Protein AF-0000000075577325 (afdb_homodimer)

InterPro domains:
  IPR000835 MarR-type HTH domain [PF12802] (32-91)
  IPR000835 MarR-type HTH domain [PR00598] (51-67)
  IPR000835 MarR-type HTH domain [PR00598] 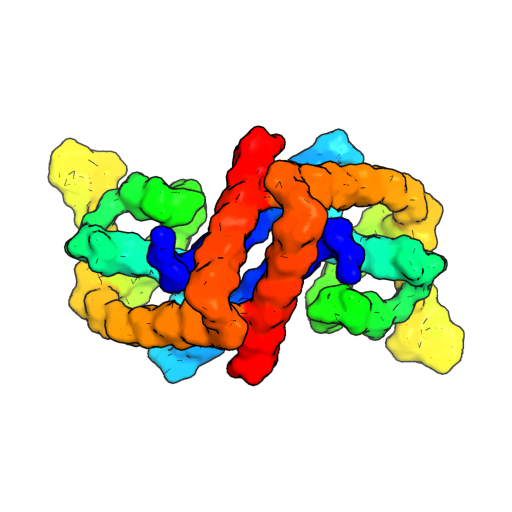(68-83)
  IPR000835 MarR-type HTH domain [PR00598] (87-103)
  IPR000835 MarR-type HTH domain [PR00598] (117-137)
  IPR000835 MarR-type HTH domain [PS50995] (3-139)
  IPR000835 MarR-type HTH domain [SM00347] (26-127)
  IPR036388 Winged helix-like DNA-binding domain superfamily [G3DSA:1.10.10.10] (2-144)
  IPR036390 Winged helix DNA-binding domain superfamily [SSF46785] (4-141)

Structure (mmCIF, N/CA/C/O backbone):
data_AF-0000000075577325-model_v1
#
loop_
_entity.id
_entity.type
_entity.pdbx_description
1 polymer 'Transcriptional regulator MarR family'
#
loop_
_atom_site.group_PDB
_atom_site.id
_atom_site.type_symbol
_atom_site.label_atom_id
_atom_site.label_alt_id
_atom_site.label_comp_id
_atom_site.label_asym_id
_atom_site.label_entity_id
_atom_site.label_seq_id
_atom_site.pdbx_PDB_ins_code
_atom_site.Cartn_x
_atom_site.Cartn_y
_atom_site.Cartn_z
_atom_site.occupancy
_atom_site.B_iso_or_equiv
_atom_site.auth_seq_id
_atom_site.auth_comp_id
_atom_site.auth_asym_id
_atom_site.auth_atom_id
_atom_site.pdbx_PDB_model_num
ATOM 1 N N . MET A 1 1 ? 7.766 18.141 -7.434 1 46.38 1 MET A N 1
ATOM 2 C CA . MET A 1 1 ? 6.945 17.156 -6.738 1 46.38 1 MET A CA 1
ATOM 3 C C . MET A 1 1 ? 7.238 17.156 -5.242 1 46.38 1 MET A C 1
ATOM 5 O O . MET A 1 1 ? 8.398 17.234 -4.832 1 46.38 1 MET A O 1
ATOM 9 N N . ASN A 1 2 ? 6.34 17.594 -4.398 1 60.47 2 ASN A N 1
ATOM 10 C CA . ASN A 1 2 ? 6.645 17.734 -2.977 1 60.47 2 ASN A CA 1
ATOM 11 C C . ASN A 1 2 ? 6.938 16.375 -2.338 1 60.47 2 ASN A C 1
ATOM 13 O O . ASN A 1 2 ? 6.062 15.508 -2.277 1 60.47 2 ASN A O 1
ATOM 17 N N . ASP A 1 3 ? 8.242 16.016 -2.211 1 60.91 3 ASP A N 1
ATOM 18 C CA . ASP A 1 3 ? 8.812 14.773 -1.693 1 60.91 3 ASP A CA 1
ATOM 19 C C . ASP A 1 3 ? 8.18 14.391 -0.359 1 60.91 3 ASP A C 1
ATOM 21 O O . ASP A 1 3 ? 8.281 13.242 0.079 1 60.91 3 ASP A O 1
ATOM 25 N N . LYS A 1 4 ? 7.527 15.445 0.101 1 66 4 LYS A N 1
ATOM 26 C CA . LYS A 1 4 ? 6.887 15.156 1.384 1 66 4 LYS A CA 1
ATOM 27 C C . LYS A 1 4 ? 5.691 14.234 1.207 1 66 4 LYS A C 1
ATOM 29 O O . LYS A 1 4 ? 5.203 13.648 2.178 1 66 4 LYS A O 1
ATOM 34 N N . TYR A 1 5 ? 5.535 13.945 -0.141 1 82.81 5 TYR A N 1
ATOM 35 C CA . TYR A 1 5 ? 4.332 13.172 -0.42 1 82.81 5 TYR A CA 1
ATOM 36 C C . TYR A 1 5 ? 4.68 11.734 -0.785 1 82.81 5 TYR A C 1
ATOM 38 O O . TYR A 1 5 ? 3.9 11.047 -1.449 1 82.81 5 TYR A O 1
ATOM 46 N N . ILE A 1 6 ? 5.773 11.234 -0.313 1 91.25 6 ILE A N 1
ATOM 47 C CA . ILE A 1 6 ? 6.246 9.914 -0.709 1 91.25 6 ILE A CA 1
ATOM 48 C C . ILE A 1 6 ? 5.234 8.852 -0.282 1 91.25 6 ILE A C 1
ATOM 50 O O . ILE A 1 6 ? 5.008 7.879 -1.002 1 91.25 6 ILE A O 1
ATOM 54 N N . VAL A 1 7 ? 4.633 9.148 0.864 1 91.06 7 VAL A N 1
ATOM 55 C CA . VAL A 1 7 ? 3.646 8.18 1.335 1 91.06 7 VAL A CA 1
ATOM 56 C C . VAL A 1 7 ? 2.453 8.156 0.383 1 91.06 7 VAL A C 1
ATOM 58 O O . VAL A 1 7 ? 1.934 7.082 0.06 1 91.06 7 VAL A O 1
ATOM 61 N N . TYR A 1 8 ? 2.158 9.312 -0.05 1 87.25 8 TYR A N 1
ATOM 62 C CA . TYR A 1 8 ? 1.061 9.438 -1.002 1 87.25 8 TYR A CA 1
ATOM 63 C C . TYR A 1 8 ? 1.377 8.695 -2.297 1 87.25 8 TYR A C 1
ATOM 65 O O . TYR A 1 8 ? 0.568 7.898 -2.775 1 87.25 8 TYR A O 1
ATOM 73 N N . PHE A 1 9 ? 2.527 8.922 -2.822 1 91 9 PHE A N 1
ATOM 74 C CA . PHE A 1 9 ? 2.916 8.32 -4.094 1 91 9 PHE A CA 1
ATOM 75 C C . PHE A 1 9 ? 3.02 6.809 -3.969 1 91 9 PHE A C 1
ATOM 77 O O . PHE A 1 9 ? 2.566 6.074 -4.852 1 91 9 PHE A O 1
ATOM 84 N N . MET A 1 10 ? 3.523 6.316 -2.881 1 94.56 10 MET A N 1
ATOM 85 C CA . MET A 1 10 ? 3.656 4.883 -2.645 1 94.56 10 MET A CA 1
ATOM 86 C C . MET A 1 10 ? 2.287 4.223 -2.508 1 94.56 10 MET A C 1
ATOM 88 O O . MET A 1 10 ? 2.047 3.156 -3.078 1 94.56 10 MET A O 1
ATOM 92 N N . SER A 1 11 ? 1.413 4.863 -1.763 1 91.88 11 SER A N 1
ATOM 93 C CA . SER A 1 11 ? 0.075 4.32 -1.543 1 91.88 11 SER A CA 1
ATOM 94 C C . SER A 1 11 ? -0.725 4.277 -2.84 1 91.88 11 SER A C 1
ATOM 96 O O . SER A 1 11 ? -1.438 3.309 -3.104 1 91.88 11 SER A O 1
ATOM 98 N N . ARG A 1 12 ? -0.596 5.324 -3.59 1 90.56 12 ARG A N 1
ATOM 99 C CA . ARG A 1 12 ? -1.304 5.379 -4.863 1 90.56 12 ARG A CA 1
ATOM 100 C C . ARG A 1 12 ? -0.803 4.301 -5.82 1 90.56 12 ARG A C 1
ATOM 102 O O . ARG A 1 12 ? -1.599 3.635 -6.484 1 90.56 12 ARG A O 1
ATOM 109 N N . ALA A 1 13 ? 0.503 4.176 -5.93 1 95.5 13 ALA A N 1
ATOM 110 C CA . ALA A 1 13 ? 1.093 3.139 -6.773 1 95.5 13 ALA A CA 1
ATOM 111 C C . ALA A 1 13 ? 0.603 1.752 -6.363 1 95.5 13 ALA A C 1
ATOM 113 O O . ALA A 1 13 ? 0.143 0.976 -7.207 1 95.5 13 ALA A O 1
ATOM 114 N N . ARG A 1 14 ? 0.684 1.495 -5.102 1 94.19 14 ARG A N 1
ATOM 115 C CA . ARG A 1 14 ? 0.251 0.199 -4.59 1 94.19 14 ARG A CA 1
ATOM 116 C C . ARG A 1 14 ? -1.227 -0.04 -4.883 1 94.19 14 ARG A C 1
ATOM 118 O O . ARG A 1 14 ? -1.613 -1.136 -5.293 1 94.19 14 ARG A O 1
ATOM 125 N N . LYS A 1 15 ? -2.053 0.945 -4.691 1 92.75 15 LYS A N 1
ATOM 126 C CA . LYS A 1 15 ? -3.482 0.816 -4.949 1 92.75 15 LYS A CA 1
ATOM 127 C C . LYS A 1 15 ? -3.746 0.464 -6.41 1 92.75 15 LYS A C 1
ATOM 129 O O . LYS A 1 15 ? -4.539 -0.432 -6.707 1 92.75 15 LYS A O 1
ATOM 134 N N . LYS A 1 16 ? -3.104 1.172 -7.266 1 95.31 16 LYS A N 1
ATOM 135 C CA . LYS A 1 16 ? -3.307 0.911 -8.688 1 95.31 16 LYS A CA 1
ATOM 136 C C . LYS A 1 16 ? -2.844 -0.495 -9.055 1 95.31 16 LYS A C 1
ATOM 138 O O . LYS A 1 16 ? -3.484 -1.173 -9.867 1 95.31 16 LYS A O 1
ATOM 143 N N . MET A 1 17 ? -1.775 -0.93 -8.508 1 96.12 17 MET A N 1
ATOM 144 C CA . MET A 1 17 ? -1.278 -2.281 -8.75 1 96.12 17 MET A CA 1
ATOM 145 C C . MET A 1 17 ? -2.279 -3.324 -8.273 1 96.12 17 MET A C 1
ATOM 147 O O . MET A 1 17 ? -2.576 -4.281 -8.984 1 96.12 17 MET A O 1
ATOM 151 N N . ILE A 1 18 ? -2.793 -3.088 -7.113 1 93.88 18 ILE A N 1
ATOM 152 C CA . ILE A 1 18 ? -3.75 -4.02 -6.527 1 93.88 18 ILE A CA 1
ATOM 153 C C . ILE A 1 18 ? -5.027 -4.043 -7.363 1 93.88 18 ILE A C 1
ATOM 155 O O . ILE A 1 18 ? -5.574 -5.113 -7.645 1 93.88 18 ILE A O 1
ATOM 159 N N . ASN A 1 19 ? -5.48 -2.881 -7.789 1 94.56 19 ASN A N 1
ATOM 160 C CA . ASN A 1 19 ? -6.652 -2.814 -8.656 1 94.56 19 ASN A CA 1
ATOM 161 C C . ASN A 1 19 ? -6.453 -3.621 -9.938 1 94.56 19 ASN A C 1
ATOM 163 O O . ASN A 1 19 ? -7.363 -4.316 -10.391 1 94.56 19 ASN A O 1
ATOM 167 N N . PHE A 1 20 ? -5.297 -3.512 -10.469 1 96.62 20 PHE A N 1
ATOM 168 C CA . PHE A 1 20 ? -4.973 -4.227 -11.695 1 96.62 20 PHE A CA 1
ATOM 169 C C . PHE A 1 20 ? -5 -5.734 -11.469 1 96.62 20 PHE A C 1
ATOM 171 O O . PHE A 1 20 ? -5.586 -6.477 -12.258 1 96.62 20 PHE A O 1
ATOM 178 N N . ILE A 1 21 ? -4.438 -6.156 -10.391 1 94.31 21 ILE A N 1
ATOM 179 C CA . ILE A 1 21 ? -4.395 -7.574 -10.055 1 94.31 21 ILE A CA 1
ATOM 180 C C . ILE A 1 21 ? -5.809 -8.102 -9.836 1 94.31 21 ILE A C 1
ATOM 182 O O . ILE A 1 21 ? -6.176 -9.156 -10.359 1 94.31 21 ILE A O 1
ATOM 186 N N . GLU A 1 22 ? -6.594 -7.398 -9.125 1 93.81 22 GLU A N 1
ATOM 187 C CA . GLU A 1 22 ? -7.977 -7.801 -8.867 1 93.81 22 GLU A CA 1
ATOM 188 C C . GLU A 1 22 ? -8.766 -7.926 -10.164 1 93.81 22 GLU A C 1
ATOM 190 O O . GLU A 1 22 ? -9.531 -8.875 -10.344 1 93.81 22 GLU A O 1
ATOM 195 N N . LYS A 1 23 ? -8.57 -6.969 -10.992 1 95.44 23 LYS A N 1
ATOM 196 C CA . LYS A 1 23 ? -9.211 -7.02 -12.305 1 95.44 23 LYS A CA 1
ATOM 197 C C . LYS A 1 23 ? -8.82 -8.281 -13.062 1 95.44 23 LYS A C 1
ATOM 199 O O . LYS A 1 23 ? -9.672 -8.969 -13.633 1 95.44 23 LYS A O 1
ATOM 204 N N . LYS A 1 24 ? -7.516 -8.602 -13.047 1 95.19 24 LYS A N 1
ATOM 205 C CA . LYS A 1 24 ? -7.023 -9.781 -13.758 1 95.19 24 LYS A CA 1
ATOM 206 C C . LYS A 1 24 ? -7.551 -11.062 -13.133 1 95.19 24 LYS A C 1
ATOM 208 O O . LYS A 1 24 ? -7.852 -12.031 -13.836 1 95.19 24 LYS A O 1
ATOM 213 N N . LEU A 1 25 ? -7.676 -11.055 -11.844 1 93.81 25 LEU A N 1
ATOM 214 C CA . LEU A 1 25 ? -8.211 -12.219 -11.148 1 93.81 25 LEU A CA 1
ATOM 215 C C . LEU A 1 25 ? -9.664 -12.469 -11.547 1 93.81 25 LEU A C 1
ATOM 217 O O . LEU A 1 25 ? -10.039 -13.609 -11.836 1 93.81 25 LEU A O 1
ATOM 221 N N . ILE A 1 26 ? -10.43 -11.461 -11.633 1 93.62 26 ILE A N 1
ATOM 222 C CA . ILE A 1 26 ? -11.828 -11.562 -12.016 1 93.62 26 ILE A CA 1
ATOM 223 C C . ILE A 1 26 ? -11.938 -12.055 -13.461 1 93.62 26 ILE A C 1
ATOM 225 O O . ILE A 1 26 ? -12.719 -12.961 -13.758 1 93.62 26 ILE A O 1
ATOM 229 N N . GLU A 1 27 ? -11.148 -11.516 -14.289 1 95.56 27 GLU A N 1
ATOM 230 C CA . GLU A 1 27 ? -11.156 -11.867 -15.703 1 95.56 27 GLU A CA 1
ATOM 231 C C . GLU A 1 27 ? -10.812 -13.344 -15.898 1 95.56 27 GLU A C 1
ATOM 233 O O . GLU A 1 27 ? -11.164 -13.938 -16.922 1 95.56 27 GLU A O 1
ATOM 238 N N . ASN A 1 28 ? -10.102 -13.883 -14.898 1 94.12 28 ASN A N 1
ATOM 239 C CA . ASN A 1 28 ? -9.695 -15.281 -15 1 94.12 28 ASN A CA 1
ATOM 240 C C . ASN A 1 28 ? -10.508 -16.172 -14.07 1 94.12 28 ASN A C 1
ATOM 242 O O . ASN A 1 28 ? -10.086 -17.281 -13.75 1 94.12 28 ASN A O 1
ATOM 246 N N . ASN A 1 29 ? -11.586 -15.664 -13.531 1 91.44 29 ASN A N 1
ATOM 247 C CA . ASN A 1 29 ? -12.578 -16.391 -12.742 1 91.44 29 ASN A CA 1
ATOM 248 C C . ASN A 1 29 ? -12.008 -16.828 -11.398 1 91.44 29 ASN A C 1
ATOM 250 O O . ASN A 1 29 ? -12.281 -17.938 -10.938 1 91.44 29 ASN A O 1
ATOM 254 N N . LEU A 1 30 ? -11.156 -15.969 -10.781 1 91.19 30 LEU A N 1
ATOM 255 C CA . LEU A 1 30 ? -10.539 -16.234 -9.484 1 91.19 30 LEU A CA 1
ATOM 256 C C . LEU A 1 30 ? -10.977 -15.188 -8.461 1 91.19 30 LEU A C 1
ATOM 258 O O . LEU A 1 30 ? -10.148 -14.648 -7.719 1 91.19 30 LEU A O 1
ATOM 262 N N . ASP A 1 31 ? -12.203 -14.789 -8.484 1 80.75 31 ASP A N 1
ATOM 263 C CA . ASP A 1 31 ? -12.734 -13.688 -7.691 1 80.75 31 ASP A CA 1
ATOM 264 C C . ASP A 1 31 ? -12.695 -14.016 -6.199 1 80.75 31 ASP A C 1
ATOM 266 O O . ASP A 1 31 ? -12.82 -13.117 -5.359 1 80.75 31 ASP A O 1
ATOM 270 N N . GLY A 1 32 ? -12.406 -15.188 -5.812 1 85.06 32 GLY A N 1
ATOM 271 C CA . GLY A 1 32 ? -12.305 -15.539 -4.406 1 85.06 32 GLY A CA 1
ATOM 272 C C . GLY A 1 32 ? -10.898 -15.414 -3.859 1 85.06 32 GLY A C 1
ATOM 273 O O . GLY A 1 32 ? -10.68 -15.547 -2.654 1 85.06 32 GLY A O 1
ATOM 274 N N . ILE A 1 33 ? -10.016 -15.047 -4.762 1 89.12 33 ILE A N 1
ATOM 275 C CA . ILE A 1 33 ? -8.609 -14.953 -4.387 1 89.12 33 ILE A CA 1
ATOM 276 C C . ILE A 1 33 ? -8.188 -13.492 -4.328 1 89.12 33 ILE A C 1
ATOM 278 O O . ILE A 1 33 ? -8.602 -12.68 -5.168 1 89.12 33 ILE A O 1
ATOM 282 N N . ILE A 1 34 ? -7.426 -13.172 -3.293 1 87.25 34 ILE A N 1
ATOM 283 C CA . ILE A 1 34 ? -6.879 -11.828 -3.168 1 87.25 34 ILE A CA 1
ATOM 284 C C . ILE A 1 34 ? -5.367 -11.859 -3.383 1 87.25 34 ILE A C 1
ATOM 286 O O . ILE A 1 34 ? -4.754 -12.93 -3.348 1 87.25 34 ILE A O 1
ATOM 290 N N . PRO A 1 35 ? -4.758 -10.734 -3.537 1 86.25 35 PRO A N 1
ATOM 291 C CA . PRO A 1 35 ? -3.328 -10.672 -3.846 1 86.25 35 PRO A CA 1
ATOM 292 C C . PRO A 1 35 ? -2.467 -11.344 -2.779 1 86.25 35 PRO A C 1
ATOM 294 O O . PRO A 1 35 ? -1.471 -12 -3.105 1 86.25 35 PRO A O 1
ATOM 297 N N . SER A 1 36 ? -2.869 -11.266 -1.579 1 88.94 36 SER A N 1
ATOM 298 C CA . SER A 1 36 ? -2.078 -11.852 -0.503 1 88.94 36 SER A CA 1
ATOM 299 C C . SER A 1 36 ? -2.064 -13.375 -0.599 1 88.94 36 SER A C 1
ATOM 301 O O . SER A 1 36 ? -1.116 -14.023 -0.148 1 88.94 36 SER A O 1
ATOM 303 N N . HIS A 1 37 ? -3.045 -13.93 -1.192 1 91.81 37 HIS A N 1
ATOM 304 C CA . HIS A 1 37 ? -3.037 -15.367 -1.448 1 91.81 37 HIS A CA 1
ATOM 305 C C . HIS A 1 37 ? -1.959 -15.742 -2.459 1 91.81 37 HIS A C 1
ATOM 307 O O . HIS A 1 37 ? -1.356 -16.812 -2.365 1 91.81 37 HIS A O 1
ATOM 313 N N . GLY A 1 38 ? -1.744 -14.812 -3.32 1 88.56 38 GLY A N 1
ATOM 314 C CA . GLY A 1 38 ? -0.729 -15.023 -4.34 1 88.56 38 GLY A CA 1
ATOM 315 C C . GLY A 1 38 ? 0.657 -15.25 -3.762 1 88.56 38 GLY A C 1
ATOM 316 O O . GLY A 1 38 ? 1.409 -16.094 -4.25 1 88.56 38 GLY A O 1
ATOM 317 N N . ASN A 1 39 ? 0.943 -14.531 -2.742 1 87.75 39 ASN A N 1
ATOM 318 C CA . ASN A 1 39 ? 2.24 -14.695 -2.094 1 87.75 39 ASN A CA 1
ATOM 319 C C . ASN A 1 39 ? 2.408 -16.094 -1.521 1 87.75 39 ASN A C 1
ATOM 321 O O . ASN A 1 39 ? 3.484 -16.688 -1.623 1 87.75 39 ASN A O 1
ATOM 325 N N . ILE A 1 40 ? 1.358 -16.578 -0.986 1 92.44 40 ILE A N 1
ATOM 326 C CA . ILE A 1 40 ? 1.388 -17.906 -0.394 1 92.44 40 ILE A CA 1
ATOM 327 C C . ILE A 1 40 ? 1.53 -18.953 -1.493 1 92.44 40 ILE A C 1
ATOM 329 O O . ILE A 1 40 ? 2.377 -19.844 -1.402 1 92.44 40 ILE A O 1
ATOM 333 N N . LEU A 1 41 ? 0.775 -18.797 -2.51 1 93.31 41 LEU A N 1
ATOM 334 C CA . LEU A 1 41 ? 0.809 -19.734 -3.627 1 93.31 41 LEU A CA 1
ATOM 335 C C . LEU A 1 41 ? 2.172 -19.703 -4.309 1 93.31 41 LEU A C 1
ATOM 337 O O . LEU A 1 41 ? 2.719 -20.766 -4.641 1 93.31 41 LEU A O 1
ATOM 341 N N . THR A 1 42 ? 2.668 -18.594 -4.457 1 90.62 42 THR A N 1
ATOM 342 C CA . THR A 1 42 ? 3.988 -18.469 -5.059 1 90.62 42 THR A CA 1
ATOM 343 C C . THR A 1 42 ? 5.039 -19.172 -4.219 1 90.62 42 THR A C 1
ATOM 345 O O . THR A 1 42 ? 5.891 -19.891 -4.754 1 90.62 42 THR A O 1
ATOM 348 N N . ALA A 1 43 ? 4.98 -18.938 -2.949 1 91.88 43 ALA A N 1
ATOM 349 C CA . ALA A 1 43 ? 5.906 -19.625 -2.049 1 91.88 43 ALA A CA 1
ATOM 350 C C . ALA A 1 43 ? 5.805 -21.141 -2.207 1 91.88 43 ALA A C 1
ATOM 352 O O . ALA A 1 43 ? 6.824 -21.828 -2.248 1 91.88 43 ALA A O 1
ATOM 353 N N . LEU A 1 44 ? 4.645 -21.625 -2.352 1 95.5 44 LEU A N 1
ATOM 354 C CA . LEU A 1 44 ? 4.43 -23.062 -2.512 1 95.5 44 LEU A CA 1
ATOM 355 C C . LEU A 1 44 ? 4.941 -23.531 -3.867 1 95.5 44 LEU A C 1
ATOM 357 O O . LEU A 1 44 ? 5.648 -24.547 -3.947 1 95.5 44 LEU A O 1
ATOM 361 N N . TYR A 1 45 ? 4.582 -22.734 -4.867 1 93.19 45 TYR A N 1
ATOM 362 C CA . TYR A 1 45 ? 5.027 -23.094 -6.211 1 93.19 45 TYR A CA 1
ATOM 363 C C . TYR A 1 45 ? 6.547 -23.172 -6.277 1 93.19 45 TYR A C 1
ATOM 365 O O . TYR A 1 45 ? 7.102 -24.062 -6.93 1 93.19 45 TYR A O 1
ATOM 373 N N . GLU A 1 46 ? 7.184 -22.391 -5.574 1 92.38 46 GLU A N 1
ATOM 374 C CA . GLU A 1 46 ? 8.633 -22.266 -5.664 1 92.38 46 GLU A CA 1
ATOM 375 C C . GLU A 1 46 ? 9.328 -23.234 -4.711 1 92.38 46 GLU A C 1
ATOM 377 O O . GLU A 1 46 ? 10.555 -23.375 -4.742 1 92.38 46 GLU A O 1
ATOM 382 N N . ASN A 1 47 ? 8.523 -23.891 -3.875 1 94.62 47 ASN A N 1
ATOM 383 C CA . ASN A 1 47 ? 9.102 -24.797 -2.891 1 94.62 47 ASN A CA 1
ATOM 384 C C . ASN A 1 47 ? 8.453 -26.188 -2.951 1 94.62 47 ASN A C 1
ATOM 386 O O . ASN A 1 47 ? 8.07 -26.734 -1.919 1 94.62 47 ASN A O 1
ATOM 390 N N . ASN A 1 48 ? 8.258 -26.641 -4.098 1 93.06 48 ASN A N 1
ATOM 391 C CA . ASN A 1 48 ? 7.82 -28 -4.41 1 93.06 48 ASN A CA 1
ATOM 392 C C . ASN A 1 48 ? 6.43 -28.281 -3.846 1 93.06 48 ASN A C 1
ATOM 394 O O . ASN A 1 48 ? 6.113 -29.422 -3.512 1 93.06 48 ASN A O 1
ATOM 398 N N . GLY A 1 49 ? 5.707 -27.312 -3.525 1 96 49 GLY A N 1
ATOM 399 C CA . GLY A 1 49 ? 4.289 -27.438 -3.229 1 96 49 GLY A CA 1
ATOM 400 C C . GLY A 1 49 ? 4.012 -27.844 -1.793 1 96 49 GLY A C 1
ATOM 401 O O . GLY A 1 49 ? 2.881 -28.203 -1.45 1 96 49 GLY A O 1
ATOM 402 N N . LYS A 1 50 ? 5.031 -27.781 -0.983 1 95.88 50 LYS A N 1
ATOM 403 C CA . LYS A 1 50 ? 4.863 -28.203 0.405 1 95.88 50 LYS A CA 1
ATOM 404 C C . LYS A 1 50 ? 5.711 -27.359 1.346 1 95.88 50 LYS A C 1
ATOM 406 O O . LYS A 1 50 ? 6.934 -27.297 1.204 1 95.88 50 LYS A O 1
ATOM 411 N N . LEU A 1 51 ? 5.043 -26.672 2.236 1 96.12 51 LEU A N 1
ATOM 412 C CA . LEU A 1 51 ? 5.703 -25.844 3.24 1 96.12 51 LEU A CA 1
ATOM 413 C C . LEU A 1 51 ? 4.973 -25.922 4.574 1 96.12 51 LEU A C 1
ATOM 415 O O . LEU A 1 51 ? 3.766 -26.188 4.613 1 96.12 51 LEU A O 1
ATOM 419 N N . THR A 1 52 ? 5.711 -25.703 5.605 1 94.31 52 THR A N 1
ATOM 420 C CA . THR A 1 52 ? 5.062 -25.562 6.902 1 94.31 52 THR A CA 1
ATOM 421 C C . THR A 1 52 ? 4.48 -24.156 7.059 1 94.31 52 THR A C 1
ATOM 423 O O . THR A 1 52 ? 4.871 -23.234 6.34 1 94.31 52 THR A O 1
ATOM 426 N N . MET A 1 53 ? 3.562 -24.062 7.996 1 93.19 53 MET A N 1
ATOM 427 C CA . MET A 1 53 ? 3.027 -22.75 8.328 1 93.19 53 MET A CA 1
ATOM 428 C C . MET A 1 53 ? 4.148 -21.781 8.695 1 93.19 53 MET A C 1
ATOM 430 O O . MET A 1 53 ? 4.133 -20.625 8.289 1 93.19 53 MET A O 1
ATOM 434 N N . LYS A 1 54 ? 5.094 -22.266 9.359 1 92.88 54 LYS A N 1
ATOM 435 C CA . LYS A 1 54 ? 6.23 -21.453 9.789 1 92.88 54 LYS A CA 1
ATOM 436 C C . LYS A 1 54 ? 7.059 -21 8.594 1 92.88 54 LYS A C 1
ATOM 438 O O . LYS A 1 54 ? 7.449 -19.828 8.508 1 92.88 54 LYS A O 1
ATOM 443 N N . GLU A 1 55 ? 7.277 -21.844 7.715 1 94.44 55 GLU A N 1
ATOM 444 C CA . GLU A 1 55 ? 8.039 -21.516 6.512 1 94.44 55 GLU A CA 1
ATOM 445 C C . GLU A 1 55 ? 7.293 -20.5 5.652 1 94.44 55 GLU A C 1
ATOM 447 O O . GLU A 1 55 ? 7.902 -19.578 5.098 1 94.44 55 GLU A O 1
ATOM 452 N N . ILE A 1 56 ? 6.023 -20.672 5.531 1 94.56 56 ILE A N 1
ATOM 453 C CA . ILE A 1 56 ? 5.211 -19.75 4.758 1 94.56 56 ILE A CA 1
ATOM 454 C C . ILE A 1 56 ? 5.293 -18.344 5.383 1 94.56 56 ILE A C 1
ATOM 456 O O . ILE A 1 56 ? 5.492 -17.359 4.676 1 94.56 56 ILE A O 1
ATOM 460 N N . ALA A 1 57 ? 5.207 -18.312 6.676 1 92.88 57 ALA A N 1
ATOM 461 C CA . ALA A 1 57 ? 5.297 -17.031 7.387 1 92.88 57 ALA A CA 1
ATOM 462 C C . ALA A 1 57 ? 6.656 -16.375 7.16 1 92.88 57 ALA A C 1
ATOM 464 O O . ALA A 1 57 ? 6.734 -15.172 6.898 1 92.88 57 ALA A O 1
ATOM 465 N N . GLN A 1 58 ? 7.707 -17.141 7.164 1 92 58 GLN A N 1
ATOM 466 C CA . GLN A 1 58 ? 9.07 -16.656 6.977 1 92 58 GLN A CA 1
ATOM 467 C C . GLN A 1 58 ? 9.281 -16.156 5.555 1 92 58 GLN A C 1
ATOM 469 O O . GLN A 1 58 ? 9.82 -15.062 5.348 1 92 58 GLN A O 1
ATOM 474 N N . ILE A 1 59 ? 8.781 -16.906 4.625 1 89.38 59 ILE A N 1
ATOM 475 C CA . ILE A 1 59 ? 8.992 -16.578 3.217 1 89.38 59 ILE A CA 1
ATOM 476 C C . ILE A 1 59 ? 8.188 -15.344 2.84 1 89.38 59 ILE A C 1
ATOM 478 O O . ILE A 1 59 ? 8.68 -14.477 2.111 1 89.38 59 ILE A O 1
ATOM 482 N N . THR A 1 60 ? 6.965 -15.234 3.338 1 88.25 60 THR A N 1
ATOM 483 C CA . THR A 1 60 ? 6.082 -14.133 2.973 1 88.25 60 THR A CA 1
ATOM 484 C C . THR A 1 60 ? 6.324 -12.93 3.873 1 88.25 60 THR A C 1
ATOM 486 O O . THR A 1 60 ? 5.789 -11.844 3.627 1 88.25 60 THR A O 1
ATOM 489 N N . ARG A 1 61 ? 7.141 -13.109 4.938 1 85.44 61 ARG A N 1
ATOM 490 C CA . ARG A 1 61 ? 7.441 -12.07 5.914 1 85.44 61 ARG A CA 1
ATOM 491 C C . ARG A 1 61 ? 6.164 -11.516 6.535 1 85.44 61 ARG A C 1
ATOM 493 O O . ARG A 1 61 ? 5.977 -10.305 6.609 1 85.44 61 ARG A O 1
ATOM 500 N N . LYS A 1 62 ? 5.254 -12.359 6.816 1 88.75 62 LYS A N 1
ATOM 501 C CA . LYS A 1 62 ? 3.986 -12.039 7.477 1 88.75 62 LYS A CA 1
ATOM 502 C C . LYS A 1 62 ? 3.844 -12.805 8.789 1 88.75 62 LYS A C 1
ATOM 504 O O . LYS A 1 62 ? 4.398 -13.898 8.938 1 88.75 62 LYS A O 1
ATOM 509 N N . ASP A 1 63 ? 3.102 -12.234 9.633 1 88.12 63 ASP A N 1
ATOM 510 C CA . ASP A 1 63 ? 2.869 -12.898 10.906 1 88.12 63 ASP A CA 1
ATOM 511 C C . ASP A 1 63 ? 1.812 -13.992 10.773 1 88.12 63 ASP A C 1
ATOM 513 O O . ASP A 1 63 ? 1.013 -13.984 9.836 1 88.12 63 ASP A O 1
ATOM 517 N N . LYS A 1 64 ? 1.902 -14.898 11.711 1 89.25 64 LYS A N 1
ATOM 518 C CA . LYS A 1 64 ? 0.975 -16.031 11.727 1 89.25 64 LYS A CA 1
ATOM 519 C C . LYS A 1 64 ? -0.474 -15.547 11.719 1 89.25 64 LYS A C 1
ATOM 521 O O . LYS A 1 64 ? -1.331 -16.156 11.07 1 89.25 64 LYS A O 1
ATOM 526 N N . SER A 1 65 ? -0.675 -14.477 12.43 1 91.69 65 SER A N 1
ATOM 527 C CA . SER A 1 65 ? -2.029 -13.938 12.539 1 91.69 65 SER A CA 1
ATOM 528 C C . SER A 1 65 ? -2.555 -13.492 11.18 1 91.69 65 SER A C 1
ATOM 530 O O . SER A 1 65 ? -3.762 -13.539 10.93 1 91.69 65 SER A O 1
ATOM 532 N N . THR A 1 66 ? -1.673 -13.164 10.242 1 90.31 66 THR A N 1
ATOM 533 C CA . THR A 1 66 ? -2.033 -12.727 8.898 1 90.31 66 THR A CA 1
ATOM 534 C C . THR A 1 66 ? -2.156 -13.93 7.961 1 90.31 66 THR A C 1
ATOM 536 O O . THR A 1 66 ? -3.049 -13.969 7.113 1 90.31 66 THR A O 1
ATOM 539 N N . ILE A 1 67 ? -1.343 -14.836 8.188 1 93.81 67 ILE A N 1
ATOM 540 C CA . ILE A 1 67 ? -1.227 -15.953 7.262 1 93.81 67 ILE A CA 1
ATOM 541 C C . ILE A 1 67 ? -2.383 -16.922 7.48 1 93.81 67 ILE A C 1
ATOM 543 O O . ILE A 1 67 ? -2.91 -17.5 6.523 1 93.81 67 ILE A O 1
ATOM 547 N N . THR A 1 68 ? -2.801 -17.078 8.703 1 94.81 68 THR A N 1
ATOM 548 C CA . THR A 1 68 ? -3.787 -18.094 9.055 1 94.81 68 THR A CA 1
ATOM 549 C C . THR A 1 68 ? -5.086 -17.891 8.281 1 94.81 68 THR A C 1
ATOM 551 O O . THR A 1 68 ? -5.574 -18.797 7.617 1 94.81 68 THR A O 1
ATOM 554 N N . PRO A 1 69 ? -5.617 -16.703 8.32 1 95.5 69 PRO A N 1
ATOM 555 C CA . PRO A 1 69 ? -6.852 -16.5 7.555 1 95.5 69 PRO A CA 1
ATOM 556 C C . PRO A 1 69 ? -6.648 -16.688 6.051 1 95.5 69 PRO A C 1
ATOM 558 O O . PRO A 1 69 ? -7.559 -17.141 5.355 1 95.5 69 PRO A O 1
ATOM 561 N N . LEU A 1 70 ? -5.578 -16.344 5.551 1 95.12 70 LEU A N 1
ATOM 562 C CA . LEU A 1 70 ? -5.277 -16.5 4.133 1 95.12 70 LEU A CA 1
ATOM 563 C C . LEU A 1 70 ? -5.211 -17.969 3.752 1 95.12 70 LEU A C 1
ATOM 565 O O . LEU A 1 70 ? -5.75 -18.375 2.715 1 95.12 70 LEU A O 1
ATOM 569 N N . ILE A 1 71 ? -4.609 -18.719 4.602 1 96.25 71 ILE A N 1
ATOM 570 C CA . ILE A 1 71 ? -4.496 -20.156 4.387 1 96.25 71 ILE A CA 1
ATOM 571 C C . ILE A 1 71 ? -5.883 -20.797 4.457 1 96.25 71 ILE A C 1
ATOM 573 O O . ILE A 1 71 ? -6.23 -21.625 3.617 1 96.25 71 ILE A O 1
ATOM 577 N N . ASN A 1 72 ? -6.656 -20.422 5.453 1 96.12 72 ASN A N 1
ATOM 578 C CA . ASN A 1 72 ? -8 -20.969 5.609 1 96.12 72 ASN A CA 1
ATOM 579 C C . ASN A 1 72 ? -8.852 -20.734 4.363 1 96.12 72 ASN A C 1
ATOM 581 O O . ASN A 1 72 ? -9.594 -21.625 3.945 1 96.12 72 ASN A O 1
ATOM 585 N N . LYS A 1 73 ? -8.664 -19.641 3.771 1 96.38 73 LYS A N 1
ATOM 586 C CA . LYS A 1 73 ? -9.414 -19.344 2.553 1 96.38 73 LYS A CA 1
ATOM 587 C C . LYS A 1 73 ? -8.977 -20.25 1.405 1 96.38 73 LYS A C 1
ATOM 589 O O . LYS A 1 73 ? -9.812 -20.766 0.665 1 96.38 73 LYS A O 1
ATOM 594 N N . LEU A 1 74 ? -7.723 -20.484 1.28 1 96.38 74 LEU A N 1
ATOM 595 C CA . LEU A 1 74 ? -7.199 -21.344 0.225 1 96.38 74 LEU A CA 1
ATOM 596 C C . LEU A 1 74 ? -7.625 -22.797 0.439 1 96.38 74 LEU A C 1
ATOM 598 O O . LEU A 1 74 ? -7.863 -23.516 -0.526 1 96.38 74 LEU A O 1
ATOM 602 N N . LEU A 1 75 ? -7.703 -23.156 1.723 1 96.62 75 LEU A N 1
ATOM 603 C CA . LEU A 1 75 ? -8.219 -24.484 2.07 1 96.62 75 LEU A CA 1
ATOM 604 C C . LEU A 1 75 ? -9.68 -24.625 1.647 1 96.62 75 LEU A C 1
ATOM 606 O O . LEU A 1 75 ? -10.055 -25.625 1.031 1 96.62 75 LEU A O 1
ATOM 610 N N . GLN A 1 76 ? -10.414 -23.625 1.945 1 96.12 76 GLN A N 1
ATOM 611 C CA . GLN A 1 76 ? -11.828 -23.609 1.615 1 96.12 76 GLN A CA 1
ATOM 612 C C . GLN A 1 76 ? -12.047 -23.688 0.107 1 96.12 76 GLN A C 1
ATOM 614 O O . GLN A 1 76 ? -12.984 -24.344 -0.357 1 96.12 76 GLN A O 1
ATOM 619 N N . LEU A 1 77 ? -11.125 -23.141 -0.654 1 94.56 77 LEU A N 1
ATOM 620 C CA . LEU A 1 77 ? -11.25 -23.094 -2.105 1 94.56 77 LEU A CA 1
ATOM 621 C C . LEU A 1 77 ? -10.688 -24.359 -2.748 1 94.56 77 LEU A C 1
ATOM 623 O O . LEU A 1 77 ? -10.836 -24.562 -3.955 1 94.56 77 LEU A O 1
ATOM 627 N N . GLY A 1 78 ? -9.977 -25.156 -1.918 1 95.31 78 GLY A N 1
ATOM 628 C CA . GLY A 1 78 ? -9.516 -26.453 -2.383 1 95.31 78 GLY A CA 1
ATOM 629 C C . GLY A 1 78 ? -8.18 -26.391 -3.098 1 95.31 78 GLY A C 1
ATOM 630 O O . GLY A 1 78 ? -7.773 -27.344 -3.75 1 95.31 78 GLY A O 1
ATOM 631 N N . TYR A 1 79 ? -7.469 -25.266 -2.996 1 95.88 79 TYR A N 1
ATOM 632 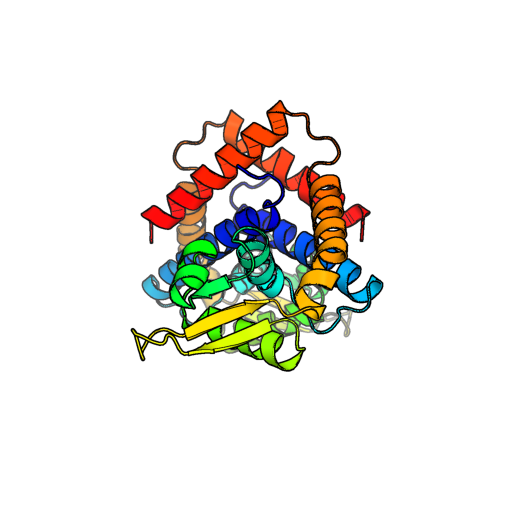C CA . TYR A 1 79 ? -6.203 -25.094 -3.705 1 95.88 79 TYR A CA 1
ATOM 633 C C . TYR A 1 79 ? -5.051 -25.703 -2.916 1 95.88 79 TYR A C 1
ATOM 635 O O . TYR A 1 79 ? -3.986 -25.984 -3.471 1 95.88 79 TYR A O 1
ATOM 643 N N . ILE A 1 80 ? -5.32 -25.781 -1.617 1 97.69 80 ILE A N 1
ATOM 644 C CA . ILE A 1 80 ? -4.316 -26.391 -0.755 1 97.69 80 ILE A CA 1
ATOM 645 C C . ILE A 1 80 ? -4.988 -27.375 0.208 1 97.69 80 ILE A C 1
ATOM 647 O O . ILE A 1 80 ? -6.215 -27.375 0.332 1 97.69 80 ILE A O 1
ATOM 651 N N . THR A 1 81 ? -4.184 -28.219 0.835 1 97.38 81 THR A N 1
ATOM 652 C CA . THR A 1 81 ? -4.598 -29.109 1.909 1 97.38 81 THR A CA 1
ATOM 653 C C . THR A 1 81 ? -3.588 -29.094 3.053 1 97.38 81 THR A C 1
ATOM 655 O O . THR A 1 81 ? -2.535 -28.453 2.945 1 97.38 81 THR A O 1
ATOM 658 N N . LYS A 1 82 ? -4.004 -29.641 4.148 1 94.62 82 LYS A N 1
ATOM 659 C CA . LYS A 1 82 ? -3.143 -29.703 5.328 1 94.62 82 LYS A CA 1
ATOM 660 C C . LYS A 1 82 ? -2.781 -31.141 5.676 1 94.62 82 LYS A C 1
ATOM 662 O O . LYS A 1 82 ? -3.59 -32.062 5.492 1 94.62 82 LYS A O 1
ATOM 667 N N . GLU A 1 83 ? -1.576 -31.281 6.07 1 91.56 83 GLU A N 1
ATOM 668 C CA . GLU A 1 83 ? -1.094 -32.562 6.57 1 91.56 83 GLU A CA 1
ATOM 669 C C . GLU A 1 83 ? -0.364 -32.406 7.898 1 91.56 83 GLU A C 1
ATOM 671 O O . GLU A 1 83 ? 0.427 -31.469 8.07 1 91.56 83 GLU A O 1
ATOM 676 N N . LYS A 1 84 ? -0.812 -33.156 8.875 1 85.25 84 LYS A N 1
ATOM 677 C CA . LYS A 1 84 ? -0.122 -33.125 10.164 1 85.25 84 LYS A CA 1
ATOM 678 C C . LYS A 1 84 ? 1.29 -33.688 10.055 1 85.25 84 LYS A C 1
ATOM 680 O O . LYS A 1 84 ? 1.521 -34.656 9.328 1 85.25 84 LYS A O 1
ATOM 685 N N . HIS A 1 85 ? 2.174 -32.906 10.688 1 75.94 85 HIS A N 1
ATOM 686 C CA . HIS A 1 85 ? 3.537 -33.438 10.727 1 75.94 85 HIS A CA 1
ATOM 687 C C . HIS A 1 85 ? 3.635 -34.656 11.609 1 75.94 85 HIS A C 1
ATOM 689 O O . HIS A 1 85 ? 3.084 -34.688 12.711 1 75.94 85 HIS A O 1
ATOM 695 N N . GLU A 1 86 ? 4.094 -35.719 11 1 68.56 86 GLU A N 1
ATOM 696 C CA . GLU A 1 86 ? 4.168 -37 11.68 1 68.56 86 GLU A CA 1
ATOM 697 C C . GLU A 1 86 ? 4.984 -36.906 12.969 1 68.56 86 GLU A C 1
ATOM 699 O O . GLU A 1 86 ? 4.637 -37.5 13.984 1 68.56 86 GLU A O 1
ATOM 704 N N . THR A 1 87 ? 5.953 -36.156 12.914 1 69.38 87 THR A N 1
ATOM 705 C CA . THR A 1 87 ? 6.906 -36.188 14.016 1 69.38 87 THR A CA 1
ATOM 706 C C . THR A 1 87 ? 6.734 -34.938 14.898 1 69.38 87 THR A C 1
ATOM 708 O O . THR A 1 87 ? 7.02 -35 16.094 1 69.38 87 THR A O 1
ATOM 711 N N . ASP A 1 88 ? 6.41 -33.938 14.273 1 69.69 88 ASP A N 1
ATOM 712 C CA . ASP A 1 88 ? 6.211 -32.688 15.008 1 69.69 88 ASP A CA 1
ATOM 713 C C . ASP A 1 88 ? 4.742 -32.281 14.992 1 69.69 88 ASP A C 1
ATOM 715 O O . ASP A 1 88 ? 4.289 -31.625 14.047 1 69.69 88 ASP A O 1
ATOM 719 N N . LYS A 1 89 ? 4.043 -32.688 16.047 1 64.31 89 LYS A N 1
ATOM 720 C CA . LYS A 1 89 ? 2.6 -32.5 16.125 1 64.31 89 LYS A CA 1
ATOM 721 C C . LYS A 1 89 ? 2.236 -31.016 16.047 1 64.31 89 LYS A C 1
ATOM 723 O O . LYS A 1 89 ? 1.092 -30.656 15.75 1 64.31 89 LYS A O 1
ATOM 728 N N . ARG A 1 90 ? 3.324 -30.281 16.188 1 67.69 90 ARG A N 1
ATOM 729 C CA . ARG A 1 90 ? 3.027 -28.859 16.266 1 67.69 90 ARG A CA 1
ATOM 730 C C . ARG A 1 90 ? 3.188 -28.203 14.898 1 67.69 90 ARG A C 1
ATOM 732 O O . ARG A 1 90 ? 2.723 -27.078 14.688 1 67.69 90 ARG A O 1
ATOM 739 N N . SER A 1 91 ? 3.691 -29.078 14.094 1 84.62 91 SER A N 1
ATOM 740 C CA . SER A 1 91 ? 3.906 -28.5 12.773 1 84.62 91 SER A CA 1
ATOM 741 C C . SER A 1 91 ? 2.9 -29.047 11.766 1 84.62 91 SER A C 1
ATOM 743 O O . SER A 1 91 ? 2.602 -30.25 11.758 1 84.62 91 SER A O 1
ATOM 745 N N . THR A 1 92 ? 2.254 -28.172 11.125 1 89.81 92 THR A N 1
ATOM 746 C CA . THR A 1 92 ? 1.308 -28.516 10.07 1 89.81 92 THR A CA 1
ATOM 747 C C . THR A 1 92 ? 1.875 -28.172 8.695 1 89.81 92 THR A C 1
ATOM 749 O O . THR A 1 92 ? 2.416 -27.078 8.5 1 89.81 92 THR A O 1
ATOM 752 N N . TYR A 1 93 ? 1.781 -29.172 7.789 1 94.38 93 TYR A N 1
ATOM 753 C CA . TYR A 1 93 ? 2.188 -28.938 6.406 1 94.38 93 TYR A CA 1
ATOM 754 C C . TYR A 1 93 ? 1.014 -28.438 5.566 1 94.38 93 TYR A C 1
ATOM 756 O O . TYR A 1 93 ? -0.107 -28.938 5.707 1 94.38 93 TYR A O 1
ATOM 764 N N . ILE A 1 94 ? 1.376 -27.484 4.758 1 97.06 94 ILE A N 1
ATOM 765 C CA . ILE A 1 94 ? 0.465 -27 3.727 1 97.06 94 ILE A CA 1
ATOM 766 C C . ILE A 1 94 ? 0.922 -27.5 2.357 1 97.06 94 ILE A C 1
ATOM 768 O O . ILE A 1 94 ? 2.088 -27.344 1.989 1 97.06 94 ILE A O 1
ATOM 772 N N . LEU A 1 95 ? -0.037 -28.141 1.653 1 97.5 95 LEU A N 1
ATOM 773 C CA . LEU A 1 95 ? 0.307 -28.734 0.367 1 97.5 95 LEU A CA 1
ATOM 774 C C . LEU A 1 95 ? -0.624 -28.234 -0.731 1 97.5 95 LEU A C 1
ATOM 776 O O . LEU A 1 95 ? -1.83 -28.094 -0.515 1 97.5 95 LEU A O 1
ATOM 780 N N . LEU A 1 96 ? 0.005 -28.109 -1.887 1 97.69 96 LEU A N 1
ATOM 781 C CA . LEU A 1 96 ? -0.834 -27.828 -3.049 1 97.69 96 LEU A CA 1
ATOM 782 C C . LEU A 1 96 ? -1.652 -29.062 -3.424 1 97.69 96 LEU A C 1
ATOM 784 O O . LEU A 1 96 ? -1.145 -30.188 -3.393 1 97.69 96 LEU A O 1
ATOM 788 N N . THR A 1 97 ? -2.898 -28.797 -3.742 1 97.56 97 THR A N 1
ATOM 789 C CA . THR A 1 97 ? -3.703 -29.828 -4.375 1 97.56 97 THR A CA 1
ATOM 790 C C . THR A 1 97 ? -3.494 -29.828 -5.887 1 97.56 97 THR A C 1
ATOM 792 O O . THR A 1 97 ? -2.758 -29 -6.418 1 97.56 97 THR A O 1
ATOM 795 N N . SER A 1 98 ? -4.098 -30.844 -6.562 1 96.81 98 SER A N 1
ATOM 796 C CA . SER A 1 98 ? -4.078 -30.844 -8.023 1 96.81 98 SER A CA 1
ATOM 797 C C . SER A 1 98 ? -4.668 -29.562 -8.586 1 96.81 98 SER A C 1
ATOM 799 O O . SER A 1 98 ? -4.137 -29 -9.547 1 96.81 98 SER A O 1
ATOM 801 N N . GLN A 1 99 ? -5.676 -29.094 -7.902 1 94.88 99 GLN A N 1
ATOM 802 C CA . GLN A 1 99 ? -6.309 -27.844 -8.305 1 94.88 99 GLN A CA 1
ATOM 803 C C . GLN A 1 99 ? -5.371 -26.656 -8.086 1 94.88 99 GLN A C 1
ATOM 805 O O . GLN A 1 99 ? -5.344 -25.734 -8.891 1 94.88 99 GLN A O 1
ATOM 810 N N . GLY A 1 100 ? -4.645 -26.734 -6.996 1 95.5 100 GLY A N 1
ATOM 811 C CA . GLY A 1 100 ? -3.668 -25.688 -6.711 1 95.5 100 GLY A CA 1
ATOM 812 C C . GLY A 1 100 ? -2.57 -25.594 -7.754 1 95.5 100 GLY A C 1
ATOM 813 O O . GLY A 1 100 ? -2.156 -24.5 -8.133 1 95.5 100 GLY A O 1
ATOM 814 N N . TYR A 1 101 ? -2.199 -26.719 -8.242 1 95.75 101 TYR A N 1
ATOM 815 C CA . TYR A 1 101 ? -1.157 -26.75 -9.266 1 95.75 101 TYR A CA 1
ATOM 816 C C . TYR A 1 101 ? -1.688 -26.25 -10.602 1 95.75 101 TYR A C 1
ATOM 818 O O . TYR A 1 101 ? -0.97 -25.594 -11.359 1 95.75 101 TYR A O 1
ATOM 826 N N . GLN A 1 102 ? -2.916 -26.547 -10.859 1 93.25 102 GLN A N 1
ATOM 827 C CA . GLN A 1 102 ? -3.518 -26.141 -12.125 1 93.25 102 GLN A CA 1
ATOM 828 C C . GLN A 1 102 ? -3.645 -24.625 -12.219 1 93.25 102 GLN A C 1
ATOM 830 O O . GLN A 1 102 ? -3.633 -24.062 -13.312 1 93.25 102 GLN A O 1
ATOM 835 N N . LEU A 1 103 ? -3.65 -24.047 -11.031 1 92.88 103 LEU A N 1
ATOM 836 C CA . LEU A 1 103 ? -3.795 -22.594 -10.969 1 92.88 103 LEU A CA 1
ATOM 837 C C . LEU A 1 103 ? -2.48 -21.891 -11.305 1 92.88 103 LEU A C 1
ATOM 839 O O . LEU A 1 103 ? -2.467 -20.703 -11.617 1 92.88 103 LEU A O 1
ATOM 843 N N . LYS A 1 104 ? -1.479 -22.609 -11.281 1 92.31 104 LYS A N 1
ATOM 844 C CA . LYS A 1 104 ? -0.135 -22.047 -11.383 1 92.31 104 LYS A CA 1
ATOM 845 C C . LYS A 1 104 ? 0.034 -21.25 -12.68 1 92.31 104 LYS A C 1
ATOM 847 O O . LYS A 1 104 ? 0.546 -20.125 -12.664 1 92.31 104 LYS A O 1
ATOM 852 N N . GLU A 1 105 ? -0.425 -21.828 -13.734 1 92.19 105 GLU A N 1
ATOM 853 C CA . GLU A 1 105 ? -0.233 -21.188 -15.023 1 92.19 105 GLU A CA 1
ATOM 854 C C . GLU A 1 105 ? -0.952 -19.844 -15.086 1 92.19 105 GLU A C 1
ATOM 856 O O . GLU A 1 105 ? -0.403 -18.859 -15.594 1 92.19 105 GLU A O 1
ATOM 861 N N . THR A 1 106 ? -2.16 -19.844 -14.562 1 92.12 106 THR A N 1
ATOM 862 C CA . THR A 1 106 ? -2.938 -18.609 -14.547 1 92.12 106 THR A CA 1
ATOM 863 C C . THR A 1 106 ? -2.266 -17.562 -13.672 1 92.12 106 THR A C 1
ATOM 865 O O . THR A 1 106 ? -2.148 -16.406 -14.062 1 92.12 106 THR A O 1
ATOM 868 N N . TYR A 1 107 ? -1.787 -17.938 -12.586 1 89 107 TYR A N 1
ATOM 869 C CA . TYR A 1 107 ? -1.118 -17.016 -11.672 1 89 107 TYR A CA 1
ATOM 870 C C . TYR A 1 107 ? 0.166 -16.469 -12.281 1 89 107 TYR A C 1
ATOM 872 O O . TYR A 1 107 ? 0.468 -15.289 -12.148 1 89 107 TYR A O 1
ATOM 880 N N . GLU A 1 108 ? 0.818 -17.328 -12.953 1 88.62 108 GLU A N 1
ATOM 881 C CA . GLU A 1 108 ? 2.053 -16.906 -13.602 1 88.62 108 GLU A CA 1
ATOM 882 C C . GLU A 1 108 ? 1.769 -15.906 -14.727 1 88.62 108 GLU A C 1
ATOM 884 O O . GLU A 1 108 ? 2.537 -14.969 -14.945 1 88.62 108 GLU A O 1
ATOM 889 N N . LYS A 1 109 ? 0.693 -16.172 -15.406 1 92.81 109 LYS A N 1
ATOM 890 C CA . LYS A 1 109 ? 0.282 -15.25 -16.453 1 92.81 109 LYS A CA 1
ATOM 891 C C . LYS A 1 109 ? -0.049 -13.875 -15.883 1 92.81 109 LYS A C 1
ATOM 893 O O . LYS A 1 109 ? 0.419 -12.859 -16.391 1 92.81 109 LYS A O 1
ATOM 898 N N . ILE A 1 110 ? -0.776 -13.898 -14.82 1 92.31 110 ILE A N 1
ATOM 899 C CA . ILE A 1 110 ? -1.149 -12.641 -14.18 1 92.31 110 ILE A CA 1
ATOM 900 C C . ILE A 1 110 ? 0.102 -11.938 -13.656 1 92.31 110 ILE A C 1
ATOM 902 O O . ILE A 1 110 ? 0.273 -10.734 -13.867 1 92.31 110 ILE A O 1
ATOM 906 N N . SER A 1 111 ? 0.985 -12.68 -13.047 1 90.69 111 SER A N 1
ATOM 907 C CA . SER A 1 111 ? 2.229 -12.125 -12.523 1 90.69 111 SER A CA 1
ATOM 908 C C . SER A 1 111 ? 3.062 -11.5 -13.633 1 90.69 111 SER A C 1
ATOM 910 O O . SER A 1 111 ? 3.641 -10.422 -13.453 1 90.69 111 SER A O 1
ATOM 912 N N . SER A 1 112 ? 3.09 -12.156 -14.758 1 92.88 112 SER A N 1
ATOM 913 C CA . SER A 1 112 ? 3.842 -11.648 -15.898 1 92.88 112 SER A CA 1
ATOM 914 C C . SER A 1 112 ? 3.23 -10.359 -16.422 1 92.88 112 SER A C 1
ATOM 916 O O . SER A 1 112 ? 3.951 -9.43 -16.812 1 92.88 112 SER A O 1
ATOM 918 N N . GLU A 1 113 ? 1.946 -10.32 -16.453 1 95.25 113 GLU A N 1
ATOM 919 C CA . GLU A 1 113 ? 1.261 -9.109 -16.906 1 95.25 113 GLU A CA 1
ATOM 920 C C . GLU A 1 113 ? 1.506 -7.945 -15.953 1 95.25 113 GLU A C 1
ATOM 922 O O . GLU A 1 113 ? 1.668 -6.805 -16.391 1 95.25 113 GLU A O 1
ATOM 927 N N . VAL A 1 114 ? 1.546 -8.25 -14.703 1 95 114 VAL A N 1
ATOM 928 C CA . VAL A 1 114 ? 1.812 -7.227 -13.703 1 95 114 VAL A CA 1
ATOM 929 C C . VAL A 1 114 ? 3.219 -6.668 -13.891 1 95 114 VAL A C 1
ATOM 931 O O . VAL A 1 114 ? 3.408 -5.453 -13.953 1 95 114 VAL A O 1
ATOM 934 N N . SER A 1 115 ? 4.156 -7.516 -14.008 1 94.81 115 SER A N 1
ATOM 935 C CA . SER A 1 115 ? 5.543 -7.098 -14.188 1 94.81 115 SER A CA 1
ATOM 936 C C . SER A 1 115 ? 5.715 -6.293 -15.469 1 94.81 115 SER A C 1
ATOM 938 O O . SER A 1 115 ? 6.379 -5.254 -15.469 1 94.81 115 SER A O 1
ATOM 940 N N . ALA A 1 116 ? 5.09 -6.812 -16.531 1 96.31 116 ALA A N 1
ATOM 941 C CA . ALA A 1 116 ? 5.195 -6.125 -17.812 1 96.31 116 ALA A CA 1
ATOM 942 C C . ALA A 1 116 ? 4.598 -4.723 -17.734 1 96.31 116 ALA A C 1
ATOM 944 O O . ALA A 1 116 ? 5.16 -3.773 -18.297 1 96.31 116 ALA A O 1
ATOM 945 N N . THR A 1 117 ? 3.492 -4.621 -17.047 1 97.69 117 THR A N 1
ATOM 946 C CA . THR A 1 117 ? 2.846 -3.322 -16.891 1 97.69 117 THR A CA 1
ATOM 947 C C . THR A 1 117 ? 3.678 -2.4 -16.016 1 97.69 117 THR A C 1
ATOM 949 O O . THR A 1 117 ? 3.895 -1.235 -16.344 1 97.69 117 THR A O 1
ATOM 952 N N . ALA A 1 118 ? 4.195 -2.934 -14.93 1 97.56 118 ALA A N 1
ATOM 953 C CA . ALA A 1 118 ? 4.961 -2.143 -13.969 1 97.56 118 ALA A CA 1
ATOM 954 C C . ALA A 1 118 ? 6.188 -1.52 -14.625 1 97.56 118 ALA A C 1
ATOM 956 O O . ALA A 1 118 ? 6.512 -0.355 -14.375 1 97.56 118 ALA A O 1
ATOM 957 N N . TYR A 1 119 ? 6.781 -2.281 -15.516 1 97.38 119 TYR A N 1
ATOM 958 C CA . TYR A 1 119 ? 8.102 -1.87 -15.992 1 97.38 119 TYR A CA 1
ATOM 959 C C . TYR A 1 119 ? 8.031 -1.4 -17.438 1 97.38 119 TYR A C 1
ATOM 961 O O . TYR A 1 119 ? 9.062 -1.294 -18.109 1 97.38 119 TYR A O 1
ATOM 969 N N . LYS A 1 120 ? 6.82 -1.246 -17.906 1 97.81 120 LYS A N 1
ATOM 970 C CA . LYS A 1 120 ? 6.691 -0.668 -19.25 1 97.81 120 LYS A CA 1
ATOM 971 C C . LYS A 1 120 ? 7.488 0.629 -19.359 1 97.81 120 LYS A C 1
ATOM 973 O O . LYS A 1 120 ? 7.309 1.548 -18.562 1 97.81 120 LYS A O 1
ATOM 978 N N . GLY A 1 121 ? 8.453 0.689 -20.266 1 97.69 121 GLY A N 1
ATOM 979 C CA . GLY A 1 121 ? 9.234 1.894 -20.5 1 97.69 121 GLY A CA 1
ATOM 980 C C . GLY A 1 121 ? 10.445 2.014 -19.594 1 97.69 121 GLY A C 1
ATOM 981 O O . GLY A 1 121 ? 11.141 3.031 -19.609 1 97.69 121 GLY A O 1
ATOM 982 N N . PHE A 1 122 ? 10.648 1.012 -18.75 1 97.75 122 PHE A N 1
ATOM 983 C CA . PHE A 1 122 ? 11.852 0.988 -17.938 1 97.75 122 PHE A CA 1
ATOM 984 C C . PHE A 1 122 ? 13.008 0.329 -18.672 1 97.75 122 PHE A C 1
ATOM 986 O O . PHE A 1 122 ? 12.836 -0.727 -19.297 1 97.75 122 PHE A O 1
ATOM 993 N N . SER A 1 123 ? 14.18 0.912 -18.688 1 97.5 123 SER A N 1
ATOM 994 C CA . SER A 1 123 ? 15.383 0.193 -19.094 1 97.5 123 SER A CA 1
ATOM 995 C C . SER A 1 123 ? 15.805 -0.813 -18.031 1 97.5 123 SER A C 1
ATOM 997 O O . SER A 1 123 ? 15.367 -0.733 -16.875 1 97.5 123 SER A O 1
ATOM 999 N N . PRO A 1 124 ? 16.641 -1.778 -18.422 1 95.69 124 PRO A N 1
ATOM 1000 C CA . PRO A 1 124 ? 17.141 -2.709 -17.406 1 95.69 124 PRO A CA 1
ATOM 1001 C C . PRO A 1 124 ? 17.844 -1.998 -16.25 1 95.69 124 PRO A C 1
ATOM 1003 O O . PRO A 1 124 ? 17.719 -2.402 -15.094 1 95.69 124 PRO A O 1
ATOM 1006 N N . GLU A 1 125 ? 18.469 -0.932 -16.562 1 96.69 125 GLU A N 1
ATOM 1007 C CA . GLU A 1 125 ? 19.172 -0.16 -15.539 1 96.69 125 GLU A CA 1
ATOM 1008 C C . GLU A 1 125 ? 18.188 0.568 -14.625 1 96.69 125 GLU A C 1
ATOM 1010 O O . GLU A 1 125 ? 18.391 0.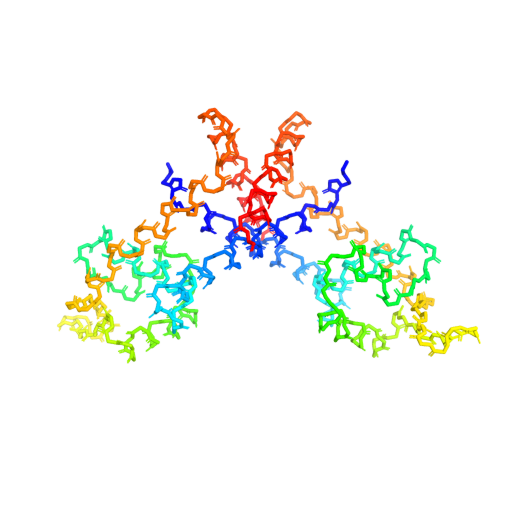619 -13.414 1 96.69 125 GLU A O 1
ATOM 1015 N N . GLU A 1 126 ? 17.172 1.123 -15.211 1 96.75 126 GLU A N 1
ATOM 1016 C CA . GLU A 1 126 ? 16.156 1.806 -14.43 1 96.75 126 GLU A CA 1
ATOM 1017 C C . GLU A 1 126 ? 15.438 0.838 -13.492 1 96.75 126 GLU A C 1
ATOM 1019 O O . GLU A 1 126 ? 15.164 1.175 -12.336 1 96.75 126 GLU A O 1
ATOM 1024 N N . LYS A 1 127 ? 15.188 -0.335 -14.008 1 96 127 LYS A N 1
ATOM 1025 C CA . LYS A 1 127 ? 14.539 -1.364 -13.203 1 96 127 LYS A CA 1
ATOM 1026 C C . LYS A 1 127 ? 15.391 -1.721 -11.984 1 96 127 LYS A C 1
ATOM 1028 O O . LYS A 1 127 ? 14.891 -1.737 -10.859 1 96 127 LYS A O 1
ATOM 1033 N N . ALA A 1 128 ? 16.609 -1.997 -12.242 1 95.25 128 ALA A N 1
ATOM 1034 C CA . ALA A 1 128 ? 17.531 -2.391 -11.172 1 95.25 128 ALA A CA 1
ATOM 1035 C C . ALA A 1 128 ? 17.672 -1.28 -10.141 1 95.25 128 ALA A C 1
ATOM 1037 O O . ALA A 1 128 ? 17.656 -1.542 -8.93 1 95.25 128 ALA A O 1
ATOM 1038 N N . GLN A 1 129 ? 17.766 -0.105 -10.578 1 95.81 129 GLN A N 1
ATOM 1039 C CA . GLN A 1 129 ? 17.906 1.037 -9.688 1 95.81 129 GLN A CA 1
ATOM 1040 C C . GLN A 1 129 ? 16.656 1.252 -8.852 1 95.81 129 GLN A C 1
ATOM 1042 O O . GLN A 1 129 ? 16.734 1.54 -7.66 1 95.81 129 GLN A O 1
ATOM 1047 N N . PHE A 1 130 ? 15.531 1.167 -9.523 1 97.25 130 PHE A N 1
ATOM 1048 C CA . PHE A 1 130 ? 14.258 1.345 -8.828 1 97.25 130 PHE A CA 1
ATOM 1049 C C . PHE A 1 130 ? 14.125 0.351 -7.68 1 97.25 130 PHE A C 1
ATOM 1051 O O . PHE A 1 130 ? 13.805 0.734 -6.555 1 97.25 130 PHE A O 1
ATOM 1058 N N . LEU A 1 131 ? 14.422 -0.87 -7.945 1 96.19 131 LEU A N 1
ATOM 1059 C CA . LEU A 1 131 ? 14.289 -1.918 -6.941 1 96.19 131 LEU A CA 1
ATOM 1060 C C . LEU A 1 131 ? 15.289 -1.711 -5.809 1 96.19 131 LEU A C 1
ATOM 1062 O O . LEU A 1 131 ? 14.961 -1.924 -4.637 1 96.19 131 LEU A O 1
ATOM 1066 N N . THR A 1 132 ? 16.469 -1.298 -6.16 1 96.31 132 THR A N 1
ATOM 1067 C CA . THR A 1 132 ? 17.5 -1.04 -5.16 1 96.31 132 THR A CA 1
ATOM 1068 C C . THR A 1 132 ? 17.062 0.073 -4.211 1 96.31 132 THR A C 1
ATOM 1070 O O . THR A 1 132 ? 17.172 -0.068 -2.99 1 96.31 132 THR A O 1
ATOM 1073 N N . LEU A 1 133 ? 16.547 1.13 -4.758 1 97.5 133 LEU A N 1
ATOM 1074 C CA . LEU A 1 133 ? 16.125 2.271 -3.955 1 97.5 133 LEU A CA 1
ATOM 1075 C C . LEU A 1 133 ? 14.891 1.929 -3.133 1 97.5 133 LEU A C 1
ATOM 1077 O O . LEU A 1 133 ? 14.766 2.354 -1.982 1 97.5 133 LEU A O 1
ATOM 1081 N N . LEU A 1 134 ? 13.984 1.177 -3.742 1 97.25 134 LEU A N 1
ATOM 1082 C CA . LEU A 1 134 ? 12.805 0.72 -3.021 1 97.25 134 LEU A CA 1
ATOM 1083 C C . LEU A 1 134 ? 13.195 -0.113 -1.807 1 97.25 134 LEU A C 1
ATOM 1085 O O . LEU A 1 134 ? 12.641 0.07 -0.719 1 97.25 134 LEU A O 1
ATOM 1089 N N . LYS A 1 135 ? 14.156 -0.972 -1.971 1 95.94 135 LYS A N 1
ATOM 1090 C CA . LYS A 1 135 ? 14.641 -1.811 -0.875 1 95.94 135 LYS A CA 1
ATOM 1091 C C . LYS A 1 135 ? 15.312 -0.97 0.207 1 95.94 135 LYS A C 1
ATOM 1093 O O . LYS A 1 135 ? 15.109 -1.207 1.399 1 95.94 135 LYS A O 1
ATOM 1098 N N . ARG A 1 136 ? 16.094 -0.048 -0.207 1 97.69 136 ARG A N 1
ATOM 1099 C CA . ARG A 1 136 ? 16.75 0.836 0.752 1 97.69 136 ARG A CA 1
ATOM 1100 C C . ARG A 1 136 ? 15.727 1.621 1.562 1 97.69 136 ARG A C 1
ATOM 1102 O O . ARG A 1 136 ? 15.852 1.745 2.781 1 97.69 136 ARG A O 1
ATOM 1109 N N . LEU A 1 137 ? 14.703 2.137 0.888 1 97.88 137 LEU A N 1
ATOM 1110 C CA . LEU A 1 137 ? 13.617 2.844 1.559 1 97.88 137 LEU A CA 1
ATOM 1111 C C . LEU A 1 137 ? 12.93 1.94 2.578 1 97.88 137 LEU A C 1
ATOM 1113 O O . LEU A 1 137 ? 12.695 2.35 3.717 1 97.88 137 LEU A O 1
ATOM 1117 N N . THR A 1 138 ? 12.656 0.736 2.172 1 97 138 THR A N 1
ATOM 1118 C CA . THR A 1 138 ? 12 -0.226 3.049 1 97 138 THR A CA 1
ATOM 1119 C C . THR A 1 138 ? 12.859 -0.523 4.27 1 97 138 THR A C 1
ATOM 1121 O O . THR A 1 138 ? 12.367 -0.549 5.398 1 97 138 THR A O 1
ATOM 1124 N N . ASP A 1 139 ? 14.094 -0.701 4.066 1 97.38 139 ASP A N 1
ATOM 1125 C CA . ASP A 1 139 ? 15.031 -1 5.145 1 97.38 139 ASP A CA 1
ATOM 1126 C C . ASP A 1 139 ? 15.141 0.17 6.117 1 97.38 139 ASP A C 1
ATOM 1128 O O . ASP A 1 139 ? 15.297 -0.032 7.324 1 97.38 139 ASP A O 1
ATOM 1132 N N . ASN A 1 140 ? 15.148 1.349 5.598 1 98.31 140 ASN A N 1
ATOM 1133 C CA . ASN A 1 140 ? 15.18 2.529 6.457 1 98.31 140 ASN A CA 1
ATOM 1134 C C . ASN A 1 140 ? 14.039 2.518 7.469 1 98.31 140 ASN A C 1
ATOM 1136 O O . ASN A 1 140 ? 14.242 2.807 8.648 1 98.31 140 ASN A O 1
ATOM 1140 N N . PHE A 1 141 ? 12.859 2.166 6.977 1 97.88 141 PHE A N 1
ATOM 1141 C CA . PHE A 1 141 ? 11.719 2.141 7.887 1 97.88 141 PHE A CA 1
ATOM 1142 C C . PHE A 1 141 ? 11.789 0.934 8.812 1 97.88 141 PHE A C 1
ATOM 1144 O O . PHE A 1 141 ? 11.391 1.013 9.977 1 97.88 141 PHE A O 1
ATOM 1151 N N . THR A 1 142 ? 12.297 -0.172 8.305 1 95.44 142 THR A N 1
ATOM 1152 C CA . THR A 1 142 ? 12.484 -1.352 9.148 1 95.44 142 THR A CA 1
ATOM 1153 C C . THR A 1 142 ? 13.414 -1.047 10.312 1 95.44 142 THR A C 1
ATOM 1155 O O . THR A 1 142 ? 13.133 -1.419 11.453 1 95.44 142 THR A O 1
ATOM 1158 N N . SER A 1 143 ? 14.414 -0.308 10.062 1 96.12 143 SER A N 1
ATOM 1159 C CA . SER A 1 143 ? 15.398 0.048 11.078 1 96.12 143 SER A CA 1
ATOM 1160 C C . SER A 1 143 ? 14.836 1.071 12.055 1 96.12 143 SER A C 1
ATOM 1162 O O . SER A 1 143 ? 15.242 1.111 13.219 1 96.12 143 SER A O 1
ATOM 1164 N N . ALA A 1 144 ? 13.953 1.889 11.547 1 96.25 144 ALA A N 1
ATOM 1165 C CA . ALA A 1 144 ? 13.422 2.975 12.367 1 96.25 144 ALA A CA 1
ATOM 1166 C C . ALA A 1 144 ? 12.289 2.482 13.273 1 96.25 144 ALA A C 1
ATOM 1168 O O . ALA A 1 144 ? 11.883 3.18 14.203 1 96.25 144 ALA A O 1
ATOM 1169 N N . LEU A 1 145 ? 11.711 1.313 12.992 1 92.31 145 LEU A N 1
ATOM 1170 C CA . LEU A 1 145 ? 10.617 0.74 13.766 1 92.31 145 LEU A CA 1
ATOM 1171 C C . LEU A 1 145 ? 11.148 -0.14 14.898 1 92.31 145 LEU A C 1
ATOM 1173 O O . LEU A 1 145 ? 10.578 -0.173 15.984 1 92.31 145 LEU A O 1
ATOM 1177 N N . MET B 1 1 ? 17.094 -10.344 -7.508 1 46.97 1 MET B N 1
ATOM 1178 C CA . MET B 1 1 ? 15.781 -10.039 -6.93 1 46.97 1 MET B CA 1
ATOM 1179 C C . MET B 1 1 ? 14.664 -10.328 -7.93 1 46.97 1 MET B C 1
ATOM 1181 O O . MET B 1 1 ? 14.789 -10 -9.109 1 46.97 1 MET B O 1
ATOM 1185 N N . ASN B 1 2 ? 13.852 -11.328 -7.715 1 61.59 2 ASN B N 1
ATOM 1186 C CA . ASN B 1 2 ? 12.867 -11.703 -8.727 1 61.59 2 ASN B CA 1
ATOM 1187 C C . ASN B 1 2 ? 11.844 -10.586 -8.945 1 61.59 2 ASN B C 1
ATOM 1189 O O . ASN B 1 2 ? 11.07 -10.258 -8.047 1 61.59 2 ASN B O 1
ATOM 1193 N N . ASP B 1 3 ? 12.047 -9.75 -10 1 62.78 3 ASP B N 1
ATOM 1194 C CA . ASP B 1 3 ? 11.273 -8.578 -10.406 1 62.78 3 ASP B CA 1
ATOM 1195 C C . ASP B 1 3 ? 9.781 -8.906 -10.461 1 62.78 3 ASP B C 1
ATOM 1197 O O . ASP B 1 3 ? 8.945 -8 -10.469 1 62.78 3 ASP B O 1
ATOM 1201 N N . LYS B 1 4 ? 9.648 -10.219 -10.453 1 67.75 4 LYS B N 1
ATOM 1202 C CA . LYS B 1 4 ? 8.242 -10.609 -10.516 1 67.75 4 LYS B CA 1
ATOM 1203 C C . LYS B 1 4 ? 7.531 -10.305 -9.203 1 67.75 4 LYS B C 1
ATOM 1205 O O . LYS B 1 4 ? 6.301 -10.297 -9.148 1 67.75 4 LYS B O 1
ATOM 1210 N N . TYR B 1 5 ? 8.453 -9.789 -8.289 1 83.19 5 TYR B N 1
ATOM 1211 C CA . TYR B 1 5 ? 7.887 -9.594 -6.957 1 83.19 5 TYR B CA 1
ATOM 1212 C C . TYR B 1 5 ? 7.672 -8.117 -6.668 1 83.19 5 TYR B C 1
ATOM 1214 O O . TYR B 1 5 ? 7.641 -7.703 -5.504 1 83.19 5 TYR B O 1
ATOM 1222 N N . ILE B 1 6 ? 7.449 -7.324 -7.652 1 91.44 6 ILE B N 1
ATOM 1223 C CA . ILE B 1 6 ? 7.352 -5.879 -7.48 1 91.44 6 ILE B CA 1
ATOM 1224 C C . ILE B 1 6 ? 6.168 -5.543 -6.578 1 91.44 6 ILE B C 1
ATOM 1226 O O . ILE B 1 6 ? 6.242 -4.621 -5.762 1 91.44 6 ILE B O 1
ATOM 1230 N N . VAL B 1 7 ? 5.137 -6.375 -6.742 1 91.19 7 VAL B N 1
ATOM 1231 C CA . VAL B 1 7 ? 3.967 -6.121 -5.906 1 91.19 7 VAL B CA 1
ATOM 1232 C C . VAL B 1 7 ? 4.309 -6.375 -4.441 1 91.19 7 VAL B C 1
ATOM 1234 O O . VAL B 1 7 ? 3.912 -5.609 -3.561 1 91.19 7 VAL B O 1
ATOM 1237 N N . TYR B 1 8 ? 5.082 -7.367 -4.309 1 87.38 8 TYR B N 1
ATOM 1238 C CA . TYR B 1 8 ? 5.527 -7.707 -2.961 1 87.38 8 TYR B CA 1
ATOM 1239 C C . TYR B 1 8 ? 6.371 -6.586 -2.363 1 87.38 8 TYR B C 1
ATOM 1241 O O . TYR B 1 8 ? 6.117 -6.145 -1.24 1 87.38 8 TYR B O 1
ATOM 1249 N N . PHE B 1 9 ? 7.309 -6.125 -3.094 1 91.06 9 PHE B N 1
ATOM 1250 C CA . PHE B 1 9 ? 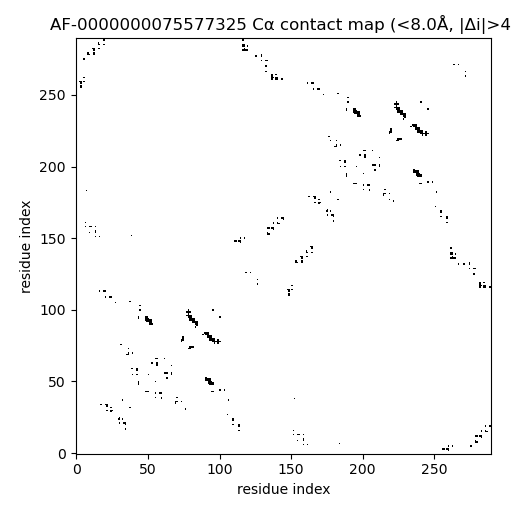8.227 -5.102 -2.607 1 91.06 9 PHE B CA 1
ATOM 1251 C C . PHE B 1 9 ? 7.48 -3.795 -2.346 1 91.06 9 PHE B C 1
ATOM 1253 O O . PHE B 1 9 ? 7.715 -3.135 -1.33 1 91.06 9 PHE B O 1
ATOM 1260 N N . MET B 1 10 ? 6.551 -3.443 -3.17 1 94.69 10 MET B N 1
ATOM 1261 C CA . MET B 1 10 ? 5.766 -2.225 -3.01 1 94.69 10 MET B CA 1
ATOM 1262 C C . MET B 1 10 ? 4.871 -2.312 -1.778 1 94.69 10 MET B C 1
ATOM 1264 O O . MET B 1 10 ? 4.773 -1.355 -1.007 1 94.69 10 MET B O 1
ATOM 1268 N N . SER B 1 11 ? 4.238 -3.455 -1.612 1 92 11 SER B N 1
ATOM 1269 C CA . SER B 1 11 ? 3.338 -3.652 -0.481 1 92 11 SER B CA 1
ATOM 1270 C C . SER B 1 11 ? 4.098 -3.621 0.841 1 92 11 SER B C 1
ATOM 1272 O O . SER B 1 11 ? 3.627 -3.039 1.82 1 92 11 SER B O 1
ATOM 1274 N N . ARG B 1 12 ? 5.223 -4.25 0.84 1 90.62 12 ARG B N 1
ATOM 1275 C CA . ARG B 1 12 ? 6.039 -4.27 2.047 1 90.62 12 ARG B CA 1
ATOM 1276 C C . ARG B 1 12 ? 6.52 -2.867 2.406 1 90.62 12 ARG B C 1
ATOM 1278 O O . ARG B 1 12 ? 6.488 -2.475 3.576 1 90.62 12 ARG B O 1
ATOM 1285 N N . ALA B 1 13 ? 7.016 -2.143 1.426 1 95.56 13 ALA B N 1
ATOM 1286 C CA . ALA B 1 13 ? 7.453 -0.768 1.646 1 95.56 13 ALA B CA 1
ATOM 1287 C C . ALA B 1 13 ? 6.324 0.086 2.213 1 95.56 13 ALA B C 1
ATOM 1289 O O . ALA B 1 13 ? 6.504 0.772 3.223 1 95.56 13 ALA B O 1
ATOM 1290 N N . ARG B 1 14 ? 5.215 0.002 1.582 1 94.25 14 ARG B N 1
ATOM 1291 C CA . ARG B 1 14 ? 4.059 0.776 2.027 1 94.25 14 ARG B CA 1
ATOM 1292 C C . ARG B 1 14 ? 3.664 0.401 3.451 1 94.25 14 ARG B C 1
ATOM 1294 O O . ARG B 1 14 ? 3.373 1.274 4.27 1 94.25 14 ARG B O 1
ATOM 1301 N N . LYS B 1 15 ? 3.65 -0.871 3.764 1 92.81 15 LYS B N 1
ATOM 1302 C CA . LYS B 1 15 ? 3.293 -1.331 5.102 1 92.81 15 LYS B CA 1
ATOM 1303 C C . LYS B 1 15 ? 4.238 -0.754 6.152 1 92.81 15 LYS B C 1
ATOM 1305 O O . LYS B 1 15 ? 3.797 -0.264 7.191 1 92.81 15 LYS B O 1
ATOM 1310 N N . LYS B 1 16 ? 5.484 -0.832 5.867 1 95.31 16 LYS B N 1
ATOM 1311 C CA . LYS B 1 16 ? 6.461 -0.314 6.82 1 95.31 16 LYS B CA 1
ATOM 1312 C C . LYS B 1 16 ? 6.305 1.192 7.008 1 95.31 16 LYS B C 1
ATOM 1314 O O . LYS B 1 16 ? 6.434 1.702 8.125 1 95.31 16 LYS B O 1
ATOM 1319 N N . MET B 1 17 ? 6.031 1.886 5.965 1 96.06 17 MET B N 1
ATOM 1320 C CA . MET B 1 17 ? 5.805 3.326 6.043 1 96.06 17 MET B CA 1
ATOM 1321 C C . MET B 1 17 ? 4.586 3.637 6.906 1 96.06 17 MET B C 1
ATOM 1323 O O . MET B 1 17 ? 4.641 4.516 7.77 1 96.06 17 MET B O 1
ATOM 1327 N N . ILE B 1 18 ? 3.564 2.889 6.68 1 93.75 18 ILE B N 1
ATOM 1328 C CA . ILE B 1 18 ? 2.324 3.098 7.418 1 93.75 18 ILE B CA 1
ATOM 1329 C C . ILE B 1 18 ? 2.539 2.773 8.898 1 93.75 18 ILE B C 1
ATOM 1331 O O . ILE B 1 18 ? 2.098 3.52 9.773 1 93.75 18 ILE B O 1
ATOM 1335 N N . ASN B 1 19 ? 3.248 1.699 9.172 1 94.5 19 ASN B N 1
ATOM 1336 C CA . ASN B 1 19 ? 3.568 1.353 10.555 1 94.5 19 ASN B CA 1
ATOM 1337 C C . ASN B 1 19 ? 4.328 2.479 11.25 1 94.5 19 ASN B C 1
ATOM 1339 O O . ASN B 1 19 ? 4.059 2.787 12.414 1 94.5 19 ASN B O 1
ATOM 1343 N N . PHE B 1 20 ? 5.23 3.047 10.547 1 96.56 20 PHE B N 1
ATOM 1344 C CA . PHE B 1 20 ? 6.031 4.137 11.094 1 96.56 20 PHE B CA 1
ATOM 1345 C C . PHE B 1 20 ? 5.16 5.348 11.406 1 96.56 20 PHE B C 1
ATOM 1347 O O . PHE B 1 20 ? 5.27 5.934 12.484 1 96.56 20 PHE B O 1
ATOM 1354 N N . ILE B 1 21 ? 4.293 5.66 10.516 1 94.19 21 ILE B N 1
ATOM 1355 C CA . ILE B 1 21 ? 3.4 6.801 10.688 1 94.19 21 ILE B CA 1
ATOM 1356 C C . ILE B 1 21 ? 2.479 6.559 11.883 1 94.19 21 ILE B C 1
ATOM 1358 O O . ILE B 1 21 ? 2.301 7.438 12.727 1 94.19 21 ILE B O 1
ATOM 1362 N N . GLU B 1 22 ? 1.93 5.418 11.969 1 93.62 22 GLU B N 1
ATOM 1363 C CA . GLU B 1 22 ? 1.046 5.074 13.078 1 93.62 22 GLU B CA 1
ATOM 1364 C C . GLU B 1 22 ? 1.771 5.184 14.422 1 93.62 22 GLU B C 1
ATOM 1366 O O . GLU B 1 22 ? 1.217 5.707 15.391 1 93.62 22 GLU B O 1
ATOM 1371 N N . LYS B 1 23 ? 2.943 4.684 14.43 1 95.38 23 LYS B N 1
ATOM 1372 C CA . LYS B 1 23 ? 3.76 4.797 15.633 1 95.38 23 LYS B CA 1
ATOM 1373 C C . LYS B 1 23 ? 3.959 6.258 16.031 1 95.38 23 LYS B C 1
ATOM 1375 O O . LYS B 1 23 ? 3.812 6.617 17.203 1 95.38 23 LYS B O 1
ATOM 1380 N N . LYS B 1 24 ? 4.27 7.105 15.031 1 95.12 24 LYS B N 1
ATOM 1381 C CA . LYS B 1 24 ? 4.5 8.523 15.305 1 95.12 24 LYS B CA 1
ATOM 1382 C C . LYS B 1 24 ? 3.219 9.211 15.766 1 95.12 24 LYS B C 1
ATOM 1384 O O . LYS B 1 24 ? 3.258 10.094 16.625 1 95.12 24 LYS B O 1
ATOM 1389 N N . LEU B 1 25 ? 2.125 8.789 15.211 1 93.56 25 LEU B N 1
ATOM 1390 C CA . LEU B 1 25 ? 0.844 9.359 15.617 1 93.56 25 LEU B CA 1
ATOM 1391 C C . LEU B 1 25 ? 0.542 9.039 17.078 1 93.56 25 LEU B C 1
ATOM 1393 O O . LEU B 1 25 ? 0.135 9.914 17.844 1 93.56 25 LEU B O 1
ATOM 1397 N N . ILE B 1 26 ? 0.794 7.855 17.469 1 93.56 26 ILE B N 1
ATOM 1398 C CA . ILE B 1 26 ? 0.56 7.422 18.844 1 93.56 26 ILE B CA 1
ATOM 1399 C C . ILE B 1 26 ? 1.482 8.18 19.797 1 93.56 26 ILE B C 1
ATOM 1401 O O . ILE B 1 26 ? 1.039 8.688 20.828 1 93.56 26 ILE B O 1
ATOM 1405 N N . GLU B 1 27 ? 2.682 8.289 19.422 1 95.5 27 GLU B N 1
ATOM 1406 C CA . GLU B 1 27 ? 3.68 8.977 20.234 1 95.5 27 GLU B CA 1
ATOM 1407 C C . GLU B 1 27 ? 3.305 10.445 20.453 1 95.5 27 GLU B C 1
ATOM 1409 O O . GLU B 1 27 ? 3.752 11.07 21.406 1 95.5 27 GLU B O 1
ATOM 1414 N N . ASN B 1 28 ? 2.498 10.945 19.5 1 93.94 28 ASN B N 1
ATOM 1415 C CA . ASN B 1 28 ? 2.107 12.344 19.594 1 93.94 28 ASN B CA 1
ATOM 1416 C C . ASN B 1 28 ? 0.653 12.492 20.031 1 93.94 28 ASN B C 1
ATOM 1418 O O . ASN B 1 28 ? 0.04 13.539 19.828 1 93.94 28 ASN B O 1
ATOM 1422 N N . ASN B 1 29 ? 0.062 11.438 20.516 1 91.19 29 ASN B N 1
ATOM 1423 C CA . ASN B 1 29 ? -1.264 11.398 21.109 1 91.19 29 ASN B CA 1
ATOM 1424 C C . ASN B 1 29 ? -2.359 11.672 20.094 1 91.19 29 ASN B C 1
ATOM 1426 O O . ASN B 1 29 ? -3.324 12.383 20.375 1 91.19 29 ASN B O 1
ATOM 1430 N N . LEU B 1 30 ? -2.182 11.148 18.844 1 90.88 30 LEU B N 1
ATOM 1431 C CA . LEU B 1 30 ? -3.145 11.281 17.766 1 90.88 30 LEU B CA 1
ATOM 1432 C C . LEU B 1 30 ? -3.684 9.922 17.328 1 90.88 30 LEU B C 1
ATOM 1434 O O . LEU B 1 30 ? -3.764 9.633 16.141 1 90.88 30 LEU B O 1
ATOM 1438 N N . ASP B 1 31 ? -3.938 9.047 18.25 1 80.81 31 ASP B N 1
ATOM 1439 C CA . ASP B 1 31 ? -4.297 7.652 18 1 80.81 31 ASP B CA 1
ATOM 1440 C C . ASP B 1 31 ? -5.648 7.555 17.297 1 80.81 31 ASP B C 1
ATOM 1442 O O . ASP B 1 31 ? -5.98 6.512 16.734 1 80.81 31 ASP B O 1
ATOM 1446 N N . GLY B 1 32 ? -6.375 8.562 17.141 1 84.56 32 GLY B N 1
ATOM 1447 C CA . GLY B 1 32 ? -7.645 8.531 16.438 1 84.56 32 GLY B CA 1
ATOM 1448 C C . GLY B 1 32 ? -7.531 8.914 14.977 1 84.56 32 GLY B C 1
ATOM 1449 O O . GLY B 1 32 ? -8.5 8.805 14.219 1 84.56 32 GLY B O 1
ATOM 1450 N N . ILE B 1 33 ? -6.301 9.227 14.617 1 88.75 33 ILE B N 1
ATOM 1451 C CA . ILE B 1 33 ? -6.062 9.68 13.25 1 88.75 33 ILE B CA 1
ATOM 1452 C C . ILE B 1 33 ? -5.297 8.609 12.477 1 88.75 33 ILE B C 1
ATOM 1454 O O . ILE B 1 33 ? -4.398 7.965 13.023 1 88.75 33 ILE B O 1
ATOM 1458 N N . ILE B 1 34 ? -5.738 8.414 11.242 1 86.94 34 ILE B N 1
ATOM 1459 C CA . ILE B 1 34 ? -5.039 7.477 10.367 1 86.94 34 ILE B CA 1
ATOM 1460 C C . ILE B 1 34 ? -4.34 8.242 9.25 1 86.94 34 ILE B C 1
ATOM 1462 O O . ILE B 1 34 ? -4.629 9.414 9.016 1 86.94 34 ILE B O 1
ATOM 1466 N N . PRO B 1 35 ? -3.48 7.594 8.523 1 85.88 35 PRO B N 1
ATOM 1467 C CA . PRO B 1 35 ? -2.691 8.266 7.484 1 85.88 35 PRO B CA 1
ATOM 1468 C C . PRO B 1 35 ? -3.559 8.938 6.422 1 85.88 35 PRO B C 1
ATOM 1470 O O . PRO B 1 35 ? -3.232 10.031 5.949 1 85.88 35 PRO B O 1
ATOM 1473 N N . SER B 1 36 ? -4.648 8.359 6.129 1 88.75 36 SER B N 1
ATOM 1474 C CA . SER B 1 36 ? -5.512 8.922 5.098 1 88.75 36 SER B CA 1
ATOM 1475 C C . SER B 1 36 ? -6.113 10.25 5.543 1 88.75 36 SER B C 1
ATOM 1477 O O . SER B 1 36 ? -6.438 11.102 4.715 1 88.75 36 SER B O 1
ATOM 1479 N N . HIS B 1 37 ? -6.234 10.445 6.797 1 91.5 37 HIS B N 1
ATOM 1480 C CA . HIS B 1 37 ? -6.664 11.734 7.312 1 91.5 37 HIS B CA 1
ATOM 1481 C C . HIS B 1 37 ? -5.617 12.812 7.039 1 91.5 37 HIS B C 1
ATOM 1483 O O . HIS B 1 37 ? -5.965 13.969 6.781 1 91.5 37 HIS B O 1
ATOM 1489 N N . GLY B 1 38 ? -4.43 12.352 7.051 1 88.31 38 GLY B N 1
ATOM 1490 C CA . GLY B 1 38 ? -3.328 13.266 6.785 1 88.31 38 GLY B CA 1
ATOM 1491 C C . GLY B 1 38 ? -3.408 13.914 5.418 1 88.31 38 GLY B C 1
ATOM 1492 O O . GLY B 1 38 ? -3.119 15.102 5.27 1 88.31 38 GLY B O 1
ATOM 1493 N N . ASN B 1 39 ? -3.824 13.156 4.477 1 87.62 39 ASN B N 1
ATOM 1494 C CA . ASN B 1 39 ? -3.967 13.695 3.129 1 87.62 39 ASN B CA 1
ATOM 1495 C C . ASN B 1 39 ? -5.008 14.812 3.078 1 87.62 39 ASN B C 1
ATOM 1497 O O . ASN B 1 39 ? -4.805 15.828 2.404 1 87.62 39 ASN B O 1
ATOM 1501 N N . ILE B 1 40 ? -6.02 14.602 3.797 1 92.25 40 ILE B N 1
ATOM 1502 C CA . ILE B 1 40 ? -7.09 15.586 3.832 1 92.25 40 ILE B CA 1
ATOM 1503 C C . ILE B 1 40 ? -6.609 16.844 4.551 1 92.25 40 ILE B C 1
ATOM 1505 O O . ILE B 1 40 ? -6.785 17.969 4.051 1 92.25 40 ILE B O 1
ATOM 1509 N N . LEU B 1 41 ? -5.98 16.656 5.645 1 93.19 41 LEU B N 1
ATOM 1510 C CA . LEU B 1 41 ? -5.473 17.766 6.43 1 93.19 41 LEU B CA 1
ATOM 1511 C C . LEU B 1 41 ? -4.418 18.547 5.648 1 93.19 41 LEU B C 1
ATOM 1513 O O . LEU B 1 41 ? -4.426 19.781 5.652 1 93.19 41 LEU B O 1
ATOM 1517 N N . THR B 1 42 ? -3.625 17.859 5.02 1 90.38 42 THR B N 1
ATOM 1518 C CA . THR B 1 42 ? -2.602 18.5 4.203 1 90.38 42 THR B CA 1
ATOM 1519 C C . THR B 1 42 ? -3.238 19.344 3.109 1 90.38 42 THR B C 1
ATOM 1521 O O . THR B 1 42 ? -2.814 20.484 2.871 1 90.38 42 THR B O 1
ATOM 1524 N N . ALA B 1 43 ? -4.188 18.766 2.449 1 91.75 43 ALA B N 1
ATOM 1525 C CA . ALA B 1 43 ? -4.906 19.516 1.421 1 91.75 43 ALA B CA 1
ATOM 1526 C C . ALA B 1 43 ? -5.488 20.812 1.987 1 91.75 43 ALA B C 1
ATOM 1528 O O . ALA B 1 43 ? -5.398 21.859 1.358 1 91.75 43 ALA B O 1
ATOM 1529 N N . LEU B 1 44 ? -5.996 20.734 3.141 1 95.38 44 LEU B N 1
ATOM 1530 C CA . LEU B 1 44 ? -6.586 21.906 3.783 1 95.38 44 LEU B CA 1
ATOM 1531 C C . LEU B 1 44 ? -5.504 22.922 4.172 1 95.38 44 LEU B C 1
ATOM 1533 O O . LEU B 1 44 ? -5.641 24.109 3.908 1 95.38 44 LEU B O 1
ATOM 1537 N N . TYR B 1 45 ? -4.461 22.359 4.773 1 93 45 TYR B N 1
ATOM 1538 C CA . TYR B 1 45 ? -3.357 23.219 5.176 1 93 45 TYR B CA 1
ATOM 1539 C C . TYR B 1 45 ? -2.797 23.984 3.984 1 93 45 TYR B C 1
ATOM 1541 O O . TYR B 1 45 ? -2.465 25.172 4.094 1 93 45 TYR B O 1
ATOM 1549 N N . GLU B 1 46 ? -2.799 23.422 2.9 1 92.19 46 GLU B N 1
ATOM 1550 C CA . GLU B 1 46 ? -2.154 23.984 1.72 1 92.19 46 GLU B CA 1
ATOM 1551 C C . GLU B 1 46 ? -3.121 24.859 0.93 1 92.19 46 GLU B C 1
ATOM 1553 O O . GLU B 1 46 ? -2.719 25.531 -0.021 1 92.19 46 GLU B O 1
ATOM 1558 N N . ASN B 1 47 ? -4.379 24.828 1.341 1 94.5 47 ASN B N 1
ATOM 1559 C CA . ASN B 1 47 ? -5.383 25.594 0.614 1 94.5 47 ASN B CA 1
ATOM 1560 C C . ASN B 1 47 ? -6.184 26.5 1.547 1 94.5 47 ASN B C 1
ATOM 1562 O O . ASN B 1 47 ? -7.414 26.531 1.485 1 94.5 47 ASN B O 1
ATOM 1566 N N . ASN B 1 48 ? -5.527 27.109 2.412 1 92.81 48 ASN B N 1
ATOM 1567 C CA . ASN B 1 48 ? -6.031 28.156 3.293 1 92.81 48 ASN B CA 1
ATOM 1568 C C . ASN B 1 48 ? -7.117 27.625 4.227 1 92.81 48 ASN B C 1
ATOM 1570 O O . ASN B 1 48 ? -8.008 28.375 4.637 1 92.81 48 ASN B O 1
ATOM 1574 N N . GLY B 1 49 ? -7.211 26.391 4.402 1 95.94 49 GLY B N 1
ATOM 1575 C CA . GLY B 1 49 ? -8.016 25.781 5.453 1 95.94 49 GLY B CA 1
ATOM 1576 C C . GLY B 1 49 ? -9.469 25.609 5.066 1 95.94 49 GLY B C 1
ATOM 1577 O O . GLY B 1 49 ? -10.312 25.312 5.918 1 95.94 49 GLY B O 1
ATOM 1578 N N . LYS B 1 50 ? -9.75 25.797 3.814 1 95.75 50 LYS B N 1
ATOM 1579 C CA . LYS B 1 50 ? -11.133 25.703 3.369 1 95.75 50 LYS B CA 1
ATOM 1580 C C . LYS B 1 50 ? -11.227 25.109 1.97 1 95.75 50 LYS B C 1
ATOM 1582 O O . LYS B 1 50 ? -10.648 25.641 1.021 1 95.75 50 LYS B O 1
ATOM 1587 N N . LEU B 1 51 ? -11.883 23.984 1.882 1 96.06 51 LEU B N 1
ATOM 1588 C CA . LEU B 1 51 ? -12.094 23.297 0.611 1 96.06 51 LEU B CA 1
ATOM 1589 C C . LEU B 1 51 ? -13.484 22.672 0.56 1 96.06 51 LEU B C 1
ATOM 1591 O O . LEU B 1 51 ? -14.062 22.344 1.6 1 96.06 51 LEU B O 1
ATOM 1595 N N . THR B 1 52 ? -13.977 22.531 -0.622 1 94.19 52 THR B N 1
ATOM 1596 C CA . THR B 1 52 ? -15.203 21.766 -0.784 1 94.19 52 THR B CA 1
ATOM 1597 C C . THR B 1 52 ? -14.906 20.266 -0.764 1 94.19 52 THR B C 1
ATOM 1599 O O . THR B 1 52 ? -13.766 19.859 -0.978 1 94.19 52 THR B O 1
ATOM 1602 N N . MET B 1 53 ? -15.961 19.531 -0.512 1 93.06 53 MET B N 1
ATOM 1603 C CA . MET B 1 53 ? -15.828 18.078 -0.594 1 93.06 53 MET B CA 1
ATOM 1604 C C . MET B 1 53 ? -15.297 17.656 -1.961 1 93.06 53 MET B C 1
ATOM 1606 O O . MET B 1 53 ? -14.445 16.766 -2.057 1 93.06 53 MET B O 1
ATOM 1610 N N . LYS B 1 54 ? -15.727 18.297 -2.943 1 92.75 54 LYS B N 1
ATOM 1611 C CA . LYS B 1 54 ? -15.305 18 -4.309 1 92.75 54 LYS B CA 1
ATOM 1612 C C . LYS B 1 54 ? -13.828 18.312 -4.512 1 92.75 54 LYS B C 1
ATOM 1614 O O . LYS B 1 54 ? -13.102 17.5 -5.105 1 92.75 54 LYS B O 1
ATOM 1619 N N . GLU B 1 55 ? -13.406 19.375 -4.027 1 94.38 55 GLU B N 1
ATOM 1620 C CA . GLU B 1 55 ? -12 19.75 -4.133 1 94.38 55 GLU B CA 1
ATOM 1621 C C . GLU B 1 55 ? -11.102 18.781 -3.367 1 94.38 55 GLU B C 1
ATOM 1623 O O . GLU B 1 55 ? -10.023 18.438 -3.836 1 94.38 55 GLU B O 1
ATOM 1628 N N . ILE B 1 56 ? -11.547 18.406 -2.209 1 94.5 56 ILE B N 1
ATOM 1629 C CA . ILE B 1 56 ? -10.781 17.453 -1.405 1 94.5 56 ILE B CA 1
ATOM 1630 C C . ILE B 1 56 ? -10.641 16.141 -2.164 1 94.5 56 ILE B C 1
ATOM 1632 O O . ILE B 1 56 ? -9.547 15.578 -2.24 1 94.5 56 ILE B O 1
ATOM 1636 N N . ALA B 1 57 ? -11.703 15.719 -2.75 1 92.88 57 ALA B N 1
ATOM 1637 C CA . ALA B 1 57 ? -11.688 14.477 -3.523 1 92.88 57 ALA B CA 1
ATOM 1638 C C . ALA B 1 57 ? -10.719 14.586 -4.703 1 92.88 57 ALA B C 1
ATOM 1640 O O . ALA B 1 57 ? -9.938 13.672 -4.961 1 92.88 57 ALA B O 1
ATOM 1641 N N . GLN B 1 58 ? -10.703 15.711 -5.367 1 92.06 58 GLN B N 1
ATOM 1642 C CA . GLN B 1 58 ? -9.844 15.945 -6.523 1 92.06 58 GLN B CA 1
ATOM 1643 C C . GLN B 1 58 ? -8.375 16 -6.113 1 92.06 58 GLN B C 1
ATOM 1645 O O . GLN B 1 58 ? -7.523 15.375 -6.75 1 92.06 58 GLN B O 1
ATOM 1650 N N . ILE B 1 59 ? -8.125 16.672 -5.039 1 89.31 59 ILE B N 1
ATOM 1651 C CA . ILE B 1 59 ? -6.758 16.891 -4.586 1 89.31 59 ILE B CA 1
ATOM 1652 C C . ILE B 1 59 ? -6.172 15.57 -4.074 1 89.31 59 ILE B C 1
ATOM 1654 O O . ILE B 1 59 ? -5.012 15.25 -4.344 1 89.31 59 ILE B O 1
ATOM 1658 N N . THR B 1 60 ? -6.977 14.797 -3.348 1 88.19 60 THR B N 1
ATOM 1659 C CA . THR B 1 60 ? -6.496 13.562 -2.734 1 88.19 60 THR B CA 1
ATOM 1660 C C . THR B 1 60 ? -6.605 12.391 -3.713 1 88.19 60 THR B C 1
ATOM 1662 O O . THR B 1 60 ? -6.105 11.297 -3.439 1 88.19 60 THR B O 1
ATOM 1665 N N . ARG B 1 61 ? -7.273 12.641 -4.859 1 85.12 61 ARG B N 1
ATOM 1666 C CA . ARG B 1 61 ? -7.496 11.625 -5.879 1 85.12 61 ARG B CA 1
ATOM 1667 C C . ARG B 1 61 ? -8.211 10.406 -5.297 1 85.12 61 ARG B C 1
ATOM 1669 O O . ARG B 1 61 ? -7.789 9.273 -5.508 1 85.12 61 ARG B O 1
ATOM 1676 N N . LYS B 1 62 ? -9.141 10.641 -4.453 1 88.69 62 LYS B N 1
ATOM 1677 C CA . LYS B 1 62 ? -9.984 9.625 -3.832 1 88.69 62 LYS B CA 1
ATOM 1678 C C . LYS B 1 62 ? -11.461 9.859 -4.168 1 88.69 62 LYS B C 1
ATOM 1680 O O . LYS B 1 62 ? -11.875 10.992 -4.398 1 88.69 62 LYS B O 1
ATOM 1685 N N . ASP B 1 63 ? -12.156 8.812 -4.152 1 88.25 63 ASP B N 1
ATOM 1686 C CA . ASP B 1 63 ? -13.586 8.93 -4.426 1 88.25 63 ASP B CA 1
ATOM 1687 C C . ASP B 1 63 ? -14.344 9.414 -3.195 1 88.25 63 ASP B C 1
ATOM 1689 O O . ASP B 1 63 ? -13.852 9.305 -2.072 1 88.25 63 ASP B O 1
ATOM 1693 N N . LYS B 1 64 ? -15.5 9.961 -3.488 1 89.44 64 LYS B N 1
ATOM 1694 C CA . LYS B 1 64 ? -16.344 10.5 -2.43 1 89.44 64 LYS B CA 1
ATOM 1695 C C . LYS B 1 64 ? -16.641 9.438 -1.368 1 89.44 64 LYS B C 1
ATOM 1697 O O . LYS B 1 64 ? -16.688 9.742 -0.175 1 89.44 64 LYS B O 1
ATOM 1702 N N . SER B 1 65 ? -16.797 8.242 -1.844 1 91.69 65 SER B N 1
ATOM 1703 C CA . SER B 1 65 ? -17.125 7.145 -0.935 1 91.69 65 SER B CA 1
ATOM 1704 C C . SER B 1 65 ? -15.992 6.898 0.059 1 91.69 65 SER B C 1
ATOM 1706 O O . SER B 1 65 ? -16.234 6.457 1.185 1 91.69 65 SER B O 1
ATOM 1708 N N . THR B 1 66 ? -14.758 7.281 -0.287 1 90.44 66 THR B N 1
ATOM 1709 C CA . THR B 1 66 ? -13.594 7.121 0.57 1 90.44 66 THR B CA 1
ATOM 1710 C C . THR B 1 66 ? -13.406 8.344 1.466 1 90.44 66 THR B C 1
ATOM 1712 O O . THR B 1 66 ? -13.055 8.211 2.639 1 90.44 66 THR B O 1
ATOM 1715 N N . ILE B 1 67 ? -13.711 9.422 0.927 1 93.69 67 ILE B N 1
ATOM 1716 C CA . ILE B 1 67 ? -13.414 10.68 1.6 1 93.69 67 ILE B CA 1
ATOM 1717 C C . ILE B 1 67 ? -14.438 10.93 2.701 1 93.69 67 ILE B C 1
ATOM 1719 O O . ILE B 1 67 ? -14.102 11.445 3.77 1 93.69 67 ILE B O 1
ATOM 1723 N N . THR B 1 68 ? -15.656 10.531 2.473 1 94.88 68 THR B N 1
ATOM 1724 C CA . THR B 1 68 ? -16.75 10.859 3.377 1 94.88 68 THR B CA 1
ATOM 1725 C C . THR B 1 68 ? -16.484 10.312 4.773 1 94.88 68 THR B C 1
ATOM 1727 O O . THR B 1 68 ? -16.531 11.055 5.758 1 94.88 68 THR B O 1
ATOM 1730 N N . PRO B 1 69 ? -16.172 9.055 4.883 1 95.44 69 PRO B N 1
ATOM 1731 C CA . PRO B 1 69 ? -15.898 8.539 6.223 1 95.44 69 PRO B CA 1
ATOM 1732 C C . PRO B 1 69 ? -14.68 9.195 6.867 1 95.44 69 PRO B C 1
ATOM 1734 O O . PRO B 1 69 ? -14.641 9.375 8.086 1 95.44 69 PRO B O 1
ATOM 1737 N N . LEU B 1 70 ? -13.734 9.516 6.141 1 95.06 70 LEU B N 1
ATOM 1738 C CA . LEU B 1 70 ? -12.531 10.172 6.652 1 95.06 70 LEU B CA 1
ATOM 1739 C C . LEU B 1 70 ? -12.859 11.562 7.191 1 95.06 70 LEU B C 1
ATOM 1741 O O . LEU B 1 70 ? -12.375 11.945 8.258 1 95.06 70 LEU B O 1
ATOM 1745 N N . ILE B 1 71 ? -13.68 12.234 6.469 1 96.12 71 ILE B N 1
ATOM 1746 C CA . ILE B 1 71 ? -14.109 13.57 6.875 1 96.12 71 ILE B CA 1
ATOM 1747 C C . ILE B 1 71 ? -14.945 13.477 8.148 1 96.12 71 ILE B C 1
ATOM 1749 O O . ILE B 1 71 ? -14.75 14.258 9.086 1 96.12 71 ILE B O 1
ATOM 1753 N N . ASN B 1 72 ? -15.859 12.531 8.172 1 96.06 72 ASN B N 1
ATOM 1754 C CA . ASN B 1 72 ? -16.719 12.352 9.344 1 96.06 72 ASN B CA 1
ATOM 1755 C C . ASN B 1 72 ? -15.891 12.125 10.609 1 96.06 72 ASN B C 1
ATOM 1757 O O . ASN B 1 72 ? -16.219 12.656 11.672 1 96.06 72 ASN B O 1
ATOM 1761 N N . LYS B 1 73 ? -14.852 11.438 10.461 1 96.25 73 LYS B N 1
ATOM 1762 C CA . LYS B 1 73 ? -13.984 11.18 11.609 1 96.25 73 LYS B CA 1
ATOM 1763 C C . LYS B 1 73 ? -13.297 12.461 12.078 1 96.25 73 LYS B C 1
ATOM 1765 O O . LYS B 1 73 ? -13.227 12.734 13.273 1 96.25 73 LYS B O 1
ATOM 1770 N N . LEU B 1 74 ? -12.852 13.258 11.164 1 96.25 74 LEU B N 1
ATOM 1771 C CA . LEU B 1 74 ? -12.188 14.508 11.5 1 96.25 74 LEU B CA 1
ATOM 1772 C C . LEU B 1 74 ? -13.164 15.492 12.133 1 96.25 74 LEU B C 1
ATOM 1774 O O . LEU B 1 74 ? -12.789 16.266 13.008 1 96.25 74 LEU B O 1
ATOM 1778 N N . LEU B 1 75 ? -14.414 15.414 11.664 1 96.5 75 LEU B N 1
ATOM 1779 C CA . LEU B 1 75 ? -15.477 16.219 12.273 1 96.5 75 LEU B CA 1
ATOM 1780 C C . LEU B 1 75 ? -15.711 15.797 13.719 1 96.5 75 LEU B C 1
ATOM 1782 O O . LEU B 1 75 ? -15.781 16.656 14.609 1 96.5 75 LEU B O 1
ATOM 1786 N N . GLN B 1 76 ? -15.766 14.547 13.891 1 96.06 76 GLN B N 1
ATOM 1787 C CA . GLN B 1 76 ? -15.992 13.984 15.219 1 96.06 76 GLN B CA 1
ATOM 1788 C C . GLN B 1 76 ? -14.875 14.367 16.172 1 96.06 76 GLN B C 1
ATOM 1790 O O . GLN B 1 76 ? -15.117 14.633 17.359 1 96.06 76 GLN B O 1
ATOM 1795 N N . LEU B 1 77 ? -13.672 14.516 15.664 1 94.44 77 LEU B N 1
ATOM 1796 C CA . LEU B 1 77 ? -12.508 14.812 16.484 1 94.44 77 LEU B CA 1
ATOM 1797 C C . LEU B 1 77 ? -12.352 16.312 16.688 1 94.44 77 LEU B C 1
ATOM 1799 O O . LEU B 1 77 ? -11.508 16.766 17.469 1 94.44 77 LEU B O 1
ATOM 1803 N N . GLY B 1 78 ? -13.125 17.094 15.898 1 95.12 78 GLY B N 1
ATOM 1804 C CA . GLY B 1 78 ? -13.164 18.531 16.109 1 95.12 78 GLY B CA 1
ATOM 1805 C C . GLY B 1 78 ? -12.07 19.266 15.344 1 95.12 78 GLY B C 1
ATOM 1806 O O . GLY B 1 78 ? -11.82 20.453 15.602 1 95.12 78 GLY B O 1
ATOM 1807 N N . TYR B 1 79 ? -11.406 18.609 14.398 1 95.88 79 TYR B N 1
ATOM 1808 C CA . TYR B 1 79 ? -10.305 19.234 13.672 1 95.88 79 TYR B CA 1
ATOM 1809 C C . TYR B 1 79 ? -10.82 20.047 12.492 1 95.88 79 TYR B C 1
ATOM 1811 O O . TYR B 1 79 ? -10.109 20.906 11.969 1 95.88 79 TYR B O 1
ATOM 1819 N N . ILE B 1 80 ? -12.008 19.641 12.086 1 97.62 80 ILE B N 1
ATOM 1820 C CA . ILE B 1 80 ? -12.633 20.375 10.992 1 97.62 80 ILE B CA 1
ATOM 1821 C C . ILE B 1 80 ? -14.094 20.641 11.32 1 97.62 80 ILE B C 1
ATOM 1823 O O . ILE B 1 80 ? -14.641 20.078 12.273 1 97.62 80 ILE B O 1
ATOM 1827 N N . THR B 1 81 ? -14.703 21.547 10.578 1 97.38 81 THR B N 1
ATOM 1828 C CA . THR B 1 81 ? -16.125 21.828 10.617 1 97.38 81 THR B CA 1
ATOM 1829 C C . THR B 1 81 ? -16.703 21.953 9.211 1 97.38 81 THR B C 1
ATOM 1831 O O . THR B 1 81 ? -15.953 21.906 8.227 1 97.38 81 THR B O 1
ATOM 1834 N N . LYS B 1 82 ? -18 21.938 9.141 1 94.5 82 LYS B N 1
ATOM 1835 C CA . LYS B 1 82 ? -18.688 22.047 7.859 1 94.5 82 LYS B CA 1
ATOM 1836 C C . LYS B 1 82 ? -19.484 23.344 7.777 1 94.5 82 LYS B C 1
ATOM 1838 O O . LYS B 1 82 ? -20.031 23.812 8.781 1 94.5 82 LYS B O 1
ATOM 1843 N N . GLU B 1 83 ? -19.422 23.922 6.641 1 91.38 83 GLU B N 1
ATOM 1844 C CA . GLU B 1 83 ? -20.234 25.094 6.34 1 91.38 83 GLU B CA 1
ATOM 1845 C C . GLU B 1 83 ? -21 24.922 5.027 1 91.38 83 GLU B C 1
ATOM 1847 O O . GLU B 1 83 ? -20.438 24.422 4.043 1 91.38 83 GLU B O 1
ATOM 1852 N N . LYS B 1 84 ? -22.312 25.109 5.102 1 85 84 LYS B N 1
ATOM 1853 C CA . LYS B 1 84 ? -23.109 25.016 3.877 1 85 84 LYS B CA 1
ATOM 1854 C C . LYS B 1 84 ? -22.766 26.156 2.92 1 85 84 LYS B C 1
ATOM 1856 O O . LYS B 1 84 ? -22.516 27.281 3.35 1 85 84 LYS B O 1
ATOM 1861 N N . HIS B 1 85 ? -22.609 25.719 1.658 1 75.31 85 HIS B N 1
ATOM 1862 C CA . HIS B 1 85 ? -22.391 26.75 0.65 1 75.31 85 HIS B CA 1
ATOM 1863 C C . HIS B 1 85 ? -23.641 27.609 0.449 1 75.31 85 HIS B C 1
ATOM 1865 O O . HIS B 1 85 ? -24.75 27.078 0.365 1 75.31 85 HIS B O 1
ATOM 1871 N N . GLU B 1 86 ? -23.484 28.859 0.647 1 67.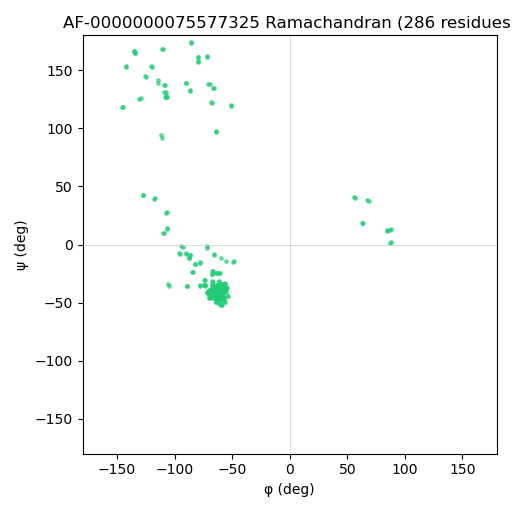38 86 GLU B N 1
ATOM 1872 C CA . GLU B 1 86 ? -24.609 29.797 0.58 1 67.38 86 GLU B CA 1
ATOM 1873 C C . GLU B 1 86 ? -25.312 29.719 -0.768 1 67.38 86 GLU B C 1
ATOM 1875 O O . GLU B 1 86 ? -26.547 29.766 -0.833 1 67.38 86 GLU B O 1
ATOM 1880 N N . THR B 1 87 ? -24.594 29.531 -1.775 1 68.62 87 THR B N 1
ATOM 1881 C CA . THR B 1 87 ? -25.172 29.672 -3.109 1 68.62 87 THR B CA 1
ATOM 1882 C C . THR B 1 87 ? -25.406 28.297 -3.74 1 68.62 87 THR B C 1
ATOM 1884 O O . THR B 1 87 ? -26.312 28.125 -4.562 1 68.62 87 THR B O 1
ATOM 1887 N N . ASP B 1 88 ? -24.516 27.453 -3.438 1 67.69 88 ASP B N 1
ATOM 1888 C CA . ASP B 1 88 ? -24.641 26.094 -3.977 1 67.69 88 ASP B CA 1
ATOM 1889 C C . ASP B 1 88 ? -24.969 25.094 -2.871 1 67.69 88 ASP B C 1
ATOM 1891 O O . ASP B 1 88 ? -24.062 24.578 -2.207 1 67.69 88 ASP B O 1
ATOM 1895 N N . LYS B 1 89 ? -26.344 24.906 -2.701 1 66.5 89 LYS B N 1
ATOM 1896 C CA . LYS B 1 89 ? -26.859 24.078 -1.604 1 66.5 89 LYS B CA 1
ATOM 1897 C C . LYS B 1 89 ? -26.25 22.688 -1.64 1 66.5 89 LYS B C 1
ATOM 1899 O O . LYS B 1 89 ? -26.312 21.953 -0.649 1 66.5 89 LYS B O 1
ATOM 1904 N N . ARG B 1 90 ? -25.625 22.391 -2.793 1 67.69 90 ARG B N 1
ATOM 1905 C CA . ARG B 1 90 ? -25.141 21.016 -2.953 1 67.69 90 ARG B CA 1
ATOM 1906 C C . ARG B 1 90 ? -23.672 20.906 -2.564 1 67.69 90 ARG B C 1
ATOM 1908 O O . ARG B 1 90 ? -23.156 19.797 -2.379 1 67.69 90 ARG B O 1
ATOM 1915 N N . SER B 1 91 ? -23.188 22.125 -2.348 1 83.31 91 SER B N 1
ATOM 1916 C CA . SER B 1 91 ? -21.766 22.094 -2.01 1 83.31 91 SER B CA 1
ATOM 1917 C C . SER B 1 91 ? -21.547 22.391 -0.529 1 83.31 91 SER B C 1
ATOM 1919 O O . SER B 1 91 ? -22.188 23.266 0.038 1 83.31 91 SER B O 1
ATOM 1921 N N . THR B 1 92 ? -20.828 21.562 0.091 1 89.62 92 THR B N 1
ATOM 1922 C CA . THR B 1 92 ? -20.469 21.719 1.492 1 89.62 92 THR B CA 1
ATOM 1923 C C . THR B 1 92 ? -18.984 22.062 1.627 1 89.62 92 THR B C 1
ATOM 1925 O O . THR B 1 92 ? -18.141 21.422 0.989 1 89.62 92 THR B O 1
ATOM 1928 N N . TYR B 1 93 ? -18.703 23.125 2.43 1 94.25 93 TYR B N 1
ATOM 1929 C CA . TYR B 1 93 ? -17.328 23.484 2.729 1 94.25 93 TYR B CA 1
ATOM 1930 C C . TYR B 1 93 ? -16.844 22.766 3.982 1 94.25 93 TYR B C 1
ATOM 1932 O O . TYR B 1 93 ? -17.578 22.656 4.965 1 94.25 93 TYR B O 1
ATOM 1940 N N . ILE B 1 94 ? -15.609 22.344 3.838 1 96.94 94 ILE B N 1
ATOM 1941 C CA . ILE B 1 94 ? -14.875 21.812 4.977 1 96.94 94 ILE B CA 1
ATOM 1942 C C . ILE B 1 94 ? -13.812 22.812 5.426 1 96.94 94 ILE B C 1
ATOM 1944 O O . ILE B 1 94 ? -13.031 23.297 4.609 1 96.94 94 ILE B O 1
ATOM 1948 N N . LEU B 1 95 ? -13.875 23.125 6.738 1 97.44 95 LEU B N 1
ATOM 1949 C CA . LEU B 1 95 ? -12.969 24.141 7.266 1 97.44 95 LEU B CA 1
ATOM 1950 C C . LEU B 1 95 ? -12.172 23.594 8.445 1 97.44 95 LEU B C 1
ATOM 1952 O O . LEU B 1 95 ? -12.711 22.875 9.289 1 97.44 95 LEU B O 1
ATOM 1956 N N . LEU B 1 96 ? -10.938 24.062 8.469 1 97.62 96 LEU B N 1
ATOM 1957 C CA . LEU B 1 96 ? -10.164 23.781 9.672 1 97.62 96 LEU B CA 1
ATOM 1958 C C . LEU B 1 96 ? -10.695 24.562 10.867 1 97.62 96 LEU B C 1
ATOM 1960 O O . LEU B 1 96 ? -11.055 25.734 10.734 1 97.62 96 LEU B O 1
ATOM 1964 N N . THR B 1 97 ? -10.75 23.859 11.977 1 97.5 97 THR B N 1
ATOM 1965 C CA . THR B 1 97 ? -10.984 24.547 13.234 1 97.5 97 THR B CA 1
ATOM 1966 C C . THR B 1 97 ? -9.672 25.062 13.828 1 97.5 97 THR B C 1
ATOM 1968 O O . THR B 1 97 ? -8.602 24.828 13.266 1 97.5 97 THR B O 1
ATOM 1971 N N . SER B 1 98 ? -9.789 25.828 14.93 1 96.69 98 SER B N 1
ATOM 1972 C CA . SER B 1 98 ? -8.586 26.25 15.648 1 96.69 98 SER B CA 1
ATOM 1973 C C . SER B 1 98 ? -7.754 25.047 16.078 1 96.69 98 SER B C 1
ATOM 1975 O O . SER B 1 98 ? -6.527 25.062 15.977 1 96.69 98 SER B O 1
ATOM 1977 N N . GLN B 1 99 ? -8.461 24.016 16.422 1 94.69 99 GLN B N 1
ATOM 1978 C CA . GLN B 1 99 ? -7.797 22.766 16.812 1 94.69 99 GLN B CA 1
ATOM 1979 C C . GLN B 1 99 ? -7.113 22.125 15.617 1 94.69 99 GLN B C 1
ATOM 1981 O O . GLN B 1 99 ? -6.027 21.562 15.742 1 94.69 99 GLN B O 1
ATOM 1986 N N . GLY B 1 100 ? -7.773 22.203 14.492 1 95.38 100 GLY B N 1
ATOM 1987 C CA . GLY B 1 100 ? -7.195 21.688 13.266 1 95.38 100 GLY B CA 1
ATOM 1988 C C . GLY B 1 100 ? -5.91 22.375 12.859 1 95.38 100 GLY B C 1
ATOM 1989 O O . GLY B 1 100 ? -4.961 21.734 12.414 1 95.38 100 GLY B O 1
ATOM 1990 N N . TYR B 1 101 ? -5.879 23.641 13.102 1 95.62 101 TYR B N 1
ATOM 1991 C CA . TYR B 1 101 ? -4.688 24.406 12.773 1 95.62 101 TYR B CA 1
ATOM 1992 C C . TYR B 1 101 ? -3.557 24.109 13.75 1 95.62 101 TYR B C 1
ATOM 1994 O O . TYR B 1 101 ? -2.387 24.078 13.359 1 95.62 101 TYR B O 1
ATOM 2002 N N . GLN B 1 102 ? -3.902 23.875 14.961 1 93.06 102 GLN B N 1
ATOM 2003 C CA . GLN B 1 102 ? -2.896 23.609 15.984 1 93.06 102 GLN B CA 1
ATOM 2004 C C . GLN B 1 102 ? -2.191 22.281 15.727 1 93.06 102 GLN B C 1
ATOM 2006 O O . GLN B 1 102 ? -1.034 22.094 16.109 1 93.06 102 GLN B O 1
ATOM 2011 N N . LEU B 1 103 ? -2.904 21.453 14.977 1 92.75 103 LEU B N 1
ATOM 2012 C CA . LEU B 1 103 ? -2.365 20.125 14.672 1 92.75 103 LEU B CA 1
ATOM 2013 C C . LEU B 1 103 ? -1.311 20.219 13.578 1 92.75 103 LEU B C 1
ATOM 2015 O O . LEU B 1 103 ? -0.513 19.297 13.406 1 92.75 103 LEU B O 1
ATOM 2019 N N . LYS B 1 104 ? -1.289 21.266 12.938 1 92.12 104 LYS B N 1
ATOM 2020 C CA . LYS B 1 104 ? -0.474 21.406 11.734 1 92.12 104 LYS B CA 1
ATOM 2021 C C . LYS B 1 104 ? 1.001 21.156 12.039 1 92.12 104 LYS B C 1
ATOM 2023 O O . LYS B 1 104 ? 1.676 20.422 11.305 1 92.12 104 LYS B O 1
ATOM 2028 N N . GLU B 1 105 ? 1.438 21.734 13.102 1 92 105 GLU B N 1
ATOM 2029 C CA . GLU B 1 105 ? 2.855 21.625 13.422 1 92 105 GLU B CA 1
ATOM 2030 C C . GLU B 1 105 ? 3.248 20.172 13.68 1 92 105 GLU B C 1
ATOM 2032 O O . GLU B 1 105 ? 4.293 19.703 13.219 1 92 105 GLU B O 1
ATOM 2037 N N . THR B 1 106 ? 2.385 19.484 14.414 1 91.88 106 THR B N 1
ATOM 2038 C CA . THR B 1 106 ? 2.643 18.078 14.711 1 91.88 106 THR B CA 1
ATOM 2039 C C . THR B 1 106 ? 2.641 17.25 13.438 1 91.88 106 THR B C 1
ATOM 2041 O O . THR B 1 106 ? 3.525 16.422 13.227 1 91.88 106 THR B O 1
ATOM 2044 N N . TYR B 1 107 ? 1.765 17.484 12.594 1 88.75 107 TYR B N 1
ATOM 2045 C CA . TYR B 1 107 ? 1.667 16.75 11.336 1 88.75 107 TYR B CA 1
ATOM 2046 C C . TYR B 1 107 ? 2.875 17.031 10.445 1 88.75 107 TYR B C 1
ATOM 2048 O O . TYR B 1 107 ? 3.408 16.125 9.812 1 88.75 107 TYR B O 1
ATOM 2056 N N . GLU B 1 108 ? 3.277 18.234 10.477 1 88.38 108 GLU B N 1
ATOM 2057 C CA . GLU B 1 108 ? 4.449 18.594 9.68 1 88.38 108 GLU B CA 1
ATOM 2058 C C . GLU B 1 108 ? 5.707 17.922 10.219 1 88.38 108 GLU B C 1
ATOM 2060 O O . GLU B 1 108 ? 6.582 17.531 9.445 1 88.38 108 GLU B O 1
ATOM 2065 N N . LYS B 1 109 ? 5.75 17.859 11.523 1 92.69 109 LYS B N 1
ATOM 2066 C CA . LYS B 1 109 ? 6.875 17.172 12.141 1 92.69 109 LYS B CA 1
ATOM 2067 C C . LYS B 1 109 ? 6.898 15.695 11.75 1 92.69 109 LYS B C 1
ATOM 2069 O O . LYS B 1 109 ? 7.938 15.164 11.352 1 92.69 109 LYS B O 1
ATOM 2074 N N . ILE B 1 110 ? 5.766 15.094 11.812 1 92.06 110 ILE B N 1
ATOM 2075 C CA . ILE B 1 110 ? 5.664 13.688 11.453 1 92.06 110 ILE B CA 1
ATOM 2076 C C . ILE B 1 110 ? 6.008 13.5 9.977 1 92.06 110 ILE B C 1
ATOM 2078 O O . ILE B 1 110 ? 6.777 12.609 9.617 1 92.06 110 ILE B O 1
ATOM 2082 N N . SER B 1 111 ? 5.496 14.367 9.141 1 90.44 111 SER B N 1
ATOM 2083 C CA . SER B 1 111 ? 5.762 14.305 7.711 1 90.44 111 SER B CA 1
ATOM 2084 C C . SER B 1 111 ? 7.254 14.445 7.418 1 90.44 111 SER B C 1
ATOM 2086 O O . SER B 1 111 ? 7.793 13.734 6.566 1 90.44 111 SER B O 1
ATOM 2088 N N . SER B 1 112 ? 7.883 15.336 8.148 1 92.69 112 SER B N 1
ATOM 2089 C CA . SER B 1 112 ? 9.312 15.547 7.973 1 92.69 112 SER B CA 1
ATOM 2090 C C . SER B 1 112 ? 10.109 14.32 8.398 1 92.69 112 SER B C 1
ATOM 2092 O O . SER B 1 112 ? 11.094 13.953 7.746 1 92.69 112 SER B O 1
ATOM 2094 N N . GLU B 1 113 ? 9.672 13.703 9.445 1 95.19 113 GLU B N 1
ATOM 2095 C CA . GLU B 1 113 ? 10.344 12.492 9.914 1 95.19 113 GLU B CA 1
ATOM 2096 C C . GLU B 1 113 ? 10.172 11.352 8.914 1 95.19 113 GLU B C 1
ATOM 2098 O O . GLU B 1 113 ? 11.094 10.57 8.695 1 95.19 113 GLU B O 1
ATOM 2103 N N . VAL B 1 114 ? 9.031 11.289 8.336 1 94.94 114 VAL B N 1
ATOM 2104 C CA . VAL B 1 114 ? 8.758 10.266 7.34 1 94.94 114 VAL B CA 1
ATOM 2105 C C . VAL B 1 114 ? 9.672 10.469 6.129 1 94.94 114 VAL B C 1
ATOM 2107 O O . VAL B 1 114 ? 10.328 9.523 5.676 1 94.94 114 VAL B O 1
ATOM 2110 N N . SER B 1 115 ? 9.727 11.641 5.645 1 94.69 115 SER B N 1
ATOM 2111 C CA . SER B 1 115 ? 10.555 11.953 4.484 1 94.69 115 SER B CA 1
ATOM 2112 C C . SER B 1 115 ? 12.031 11.688 4.777 1 94.69 115 SER B C 1
ATOM 2114 O O . SER B 1 115 ? 12.734 11.102 3.953 1 94.69 115 SER B O 1
ATOM 2116 N N . ALA B 1 116 ? 12.445 12.141 5.969 1 96.25 116 ALA B N 1
ATOM 2117 C CA . ALA B 1 116 ? 13.844 11.945 6.352 1 96.25 116 ALA B CA 1
ATOM 2118 C C . ALA B 1 116 ? 14.195 10.461 6.426 1 96.25 116 ALA B C 1
ATOM 2120 O O . ALA B 1 116 ? 15.273 10.055 5.992 1 96.25 116 ALA B O 1
ATOM 2121 N N . THR B 1 117 ? 13.266 9.695 6.949 1 97.69 117 THR B N 1
ATOM 2122 C CA . THR B 1 117 ? 13.492 8.258 7.055 1 97.69 117 THR B CA 1
ATOM 2123 C C . THR B 1 117 ? 13.477 7.602 5.676 1 97.69 117 THR B C 1
ATOM 2125 O O . THR B 1 117 ? 14.352 6.797 5.355 1 97.69 117 THR B O 1
ATOM 2128 N N . ALA B 1 118 ? 12.539 7.992 4.848 1 97.5 118 ALA B N 1
ATOM 2129 C CA . ALA B 1 118 ? 12.383 7.398 3.525 1 97.5 118 ALA B CA 1
ATOM 2130 C C . ALA B 1 118 ? 13.641 7.59 2.682 1 97.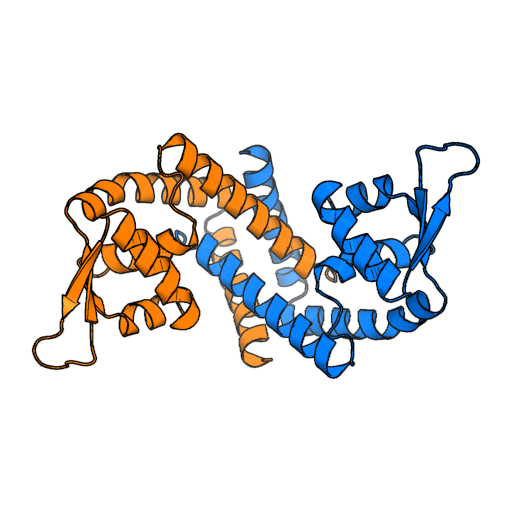5 118 ALA B C 1
ATOM 2132 O O . ALA B 1 118 ? 14.078 6.668 1.984 1 97.5 118 ALA B O 1
ATOM 2133 N N . TYR B 1 119 ? 14.242 8.758 2.838 1 97.38 119 TYR B N 1
ATOM 2134 C CA . TYR B 1 119 ? 15.281 9.125 1.887 1 97.38 119 TYR B CA 1
ATOM 2135 C C . TYR B 1 119 ? 16.656 9.078 2.543 1 97.38 119 TYR B C 1
ATOM 2137 O O . TYR B 1 119 ? 17.625 9.625 2.008 1 97.38 119 TYR B O 1
ATOM 2145 N N . LYS B 1 120 ? 16.688 8.539 3.738 1 97.81 120 LYS B N 1
ATOM 2146 C CA . LYS B 1 120 ? 18 8.352 4.359 1 97.81 120 LYS B CA 1
ATOM 2147 C C . LYS B 1 120 ? 18.953 7.625 3.416 1 97.81 120 LYS B C 1
ATOM 2149 O O . LYS B 1 120 ? 18.641 6.547 2.908 1 97.81 120 LYS B O 1
ATOM 2154 N N . GLY B 1 121 ? 20.062 8.25 3.053 1 97.69 121 GLY B N 1
ATOM 2155 C CA . GLY B 1 121 ? 21.078 7.637 2.211 1 97.69 121 GLY B CA 1
ATOM 2156 C C . GLY B 1 121 ? 20.812 7.836 0.728 1 97.69 121 GLY B C 1
ATOM 2157 O O . GLY B 1 121 ? 21.531 7.281 -0.109 1 97.69 121 GLY B O 1
ATOM 2158 N N . PHE B 1 122 ? 19.75 8.547 0.403 1 97.75 122 PHE B N 1
ATOM 2159 C CA . PHE B 1 122 ? 19.5 8.883 -0.993 1 97.75 122 PHE B CA 1
ATOM 2160 C C . PHE B 1 122 ? 20.234 10.164 -1.38 1 97.75 122 PHE B C 1
ATOM 2162 O O . PHE B 1 122 ? 20.203 11.156 -0.642 1 97.75 122 PHE B O 1
ATOM 2169 N N . SER B 1 123 ? 20.922 10.195 -2.482 1 97.5 123 SER B N 1
ATOM 2170 C CA . SER B 1 123 ? 21.359 11.453 -3.072 1 97.5 123 SER B CA 1
ATOM 2171 C C . SER B 1 123 ? 20.188 12.219 -3.686 1 97.5 123 SER B C 1
ATOM 2173 O O . SER B 1 123 ? 19.125 11.648 -3.928 1 97.5 123 SER B O 1
ATOM 2175 N N . PRO B 1 124 ? 20.375 13.516 -3.906 1 95.75 124 PRO B N 1
ATOM 2176 C CA . PRO B 1 124 ? 19.312 14.266 -4.578 1 95.75 124 PRO B CA 1
ATOM 2177 C C . PRO B 1 124 ? 18.938 13.664 -5.934 1 95.75 124 PRO B C 1
ATOM 2179 O O . PRO B 1 124 ? 17.766 13.641 -6.289 1 95.75 124 PRO B O 1
ATOM 2182 N N . GLU B 1 125 ? 19.906 13.133 -6.574 1 96.69 125 GLU B N 1
ATOM 2183 C CA . GLU B 1 125 ? 19.656 12.516 -7.875 1 96.69 125 GLU B CA 1
ATOM 2184 C C . GLU B 1 125 ? 18.891 11.203 -7.734 1 96.69 125 GLU B C 1
ATOM 2186 O O . GLU B 1 125 ? 17.984 10.922 -8.523 1 96.69 125 GLU B O 1
ATOM 2191 N N . GLU B 1 126 ? 19.25 10.43 -6.758 1 96.75 126 GLU B N 1
ATOM 2192 C CA . GLU B 1 126 ? 18.547 9.18 -6.5 1 96.75 126 GLU B CA 1
ATOM 2193 C C . GLU B 1 126 ? 17.094 9.43 -6.129 1 96.75 126 GLU B C 1
ATOM 2195 O O . GLU B 1 126 ? 16.188 8.711 -6.578 1 96.75 126 GLU B O 1
ATOM 2200 N N . LYS B 1 127 ? 16.891 10.453 -5.332 1 95.94 127 LYS B N 1
ATOM 2201 C CA . LYS B 1 127 ? 15.531 10.82 -4.934 1 95.94 127 LYS B CA 1
ATOM 2202 C C . LYS B 1 127 ? 14.68 11.18 -6.148 1 95.94 127 LYS B C 1
ATOM 2204 O O . LYS B 1 127 ? 13.57 10.664 -6.305 1 95.94 127 LYS B O 1
ATOM 2209 N N . ALA B 1 128 ? 15.203 12.023 -6.934 1 95.25 128 ALA B N 1
ATOM 2210 C CA . ALA B 1 128 ? 14.484 12.484 -8.117 1 95.25 128 ALA B CA 1
ATOM 2211 C C . ALA B 1 128 ? 14.18 11.328 -9.062 1 95.25 128 ALA B C 1
ATOM 2213 O O . ALA B 1 128 ? 13.07 11.219 -9.586 1 95.25 128 ALA B O 1
ATOM 2214 N N . GLN B 1 129 ? 15.102 10.484 -9.227 1 95.88 129 GLN B N 1
ATOM 2215 C CA . GLN B 1 129 ? 14.93 9.336 -10.109 1 95.88 129 GLN B CA 1
ATOM 2216 C C . GLN B 1 129 ? 13.898 8.367 -9.555 1 95.88 129 GLN B C 1
ATOM 2218 O O . GLN B 1 129 ? 13.07 7.832 -10.305 1 95.88 129 GLN B O 1
ATOM 2223 N N . PHE B 1 130 ? 14 8.109 -8.273 1 97.19 130 PHE B N 1
ATOM 2224 C CA . PHE B 1 130 ? 13.055 7.199 -7.633 1 97.19 130 PHE B CA 1
ATOM 2225 C C . PHE B 1 130 ? 11.625 7.68 -7.832 1 97.19 130 PHE B C 1
ATOM 2227 O O . PHE B 1 130 ? 10.758 6.906 -8.242 1 97.19 130 PHE B O 1
ATOM 2234 N N . LEU B 1 131 ? 11.398 8.93 -7.609 1 96.12 131 LEU B N 1
ATOM 2235 C CA . LEU B 1 131 ? 10.062 9.492 -7.727 1 96.12 131 LEU B CA 1
ATOM 2236 C C . LEU B 1 131 ? 9.586 9.461 -9.18 1 96.12 131 LEU B C 1
ATOM 2238 O O . LEU B 1 131 ? 8.414 9.18 -9.438 1 96.12 131 LEU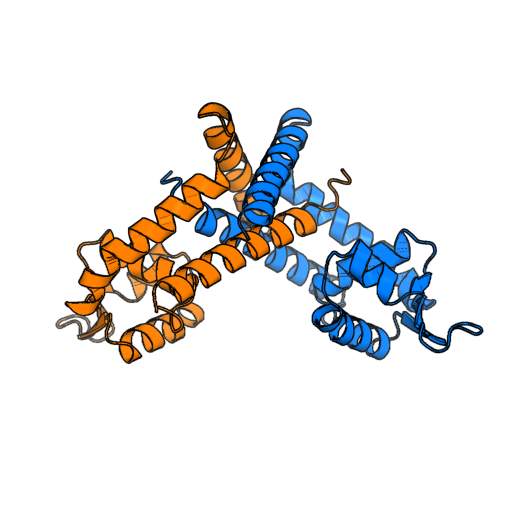 B O 1
ATOM 2242 N N . THR B 1 132 ? 10.484 9.734 -10.078 1 96.25 132 THR B N 1
ATOM 2243 C CA . THR B 1 132 ? 10.141 9.703 -11.492 1 96.25 132 THR B CA 1
ATOM 2244 C C . THR B 1 132 ? 9.703 8.305 -11.914 1 96.25 132 THR B C 1
ATOM 2246 O O . THR B 1 132 ? 8.68 8.141 -12.586 1 96.25 132 THR B O 1
ATOM 2249 N N . LEU B 1 133 ? 10.445 7.32 -11.508 1 97.5 133 LEU B N 1
ATOM 2250 C CA . LEU B 1 133 ? 10.148 5.938 -11.875 1 97.5 133 LEU B CA 1
ATOM 2251 C C . LEU B 1 133 ? 8.875 5.457 -11.18 1 97.5 133 LEU B C 1
ATOM 2253 O O . LEU B 1 133 ? 8.078 4.73 -11.773 1 97.5 133 LEU B O 1
ATOM 2257 N N . LEU B 1 134 ? 8.711 5.859 -9.93 1 97.25 134 LEU B N 1
ATOM 2258 C CA . LEU B 1 134 ? 7.496 5.527 -9.195 1 97.25 134 LEU B CA 1
ATOM 2259 C C . LEU B 1 134 ? 6.266 6.082 -9.906 1 97.25 134 LEU B C 1
ATOM 2261 O O . LEU B 1 134 ? 5.262 5.387 -10.055 1 97.25 134 LEU B O 1
ATOM 2265 N N . LYS B 1 135 ? 6.359 7.285 -10.383 1 95.81 135 LYS B N 1
ATOM 2266 C CA . LYS B 1 135 ? 5.258 7.918 -11.102 1 95.81 135 LYS B CA 1
ATOM 2267 C C . LYS B 1 135 ? 4.984 7.211 -12.422 1 95.81 135 LYS B C 1
ATOM 2269 O O . LYS B 1 135 ? 3.828 6.992 -12.789 1 95.81 135 LYS B O 1
ATOM 2274 N N . ARG B 1 136 ? 6.016 6.902 -13.125 1 97.69 136 ARG B N 1
ATOM 2275 C CA . ARG B 1 136 ? 5.863 6.18 -14.383 1 97.69 136 ARG B CA 1
ATOM 2276 C C . ARG B 1 136 ? 5.188 4.832 -14.164 1 97.69 136 ARG B C 1
ATOM 2278 O O . ARG B 1 136 ? 4.293 4.449 -14.922 1 97.69 136 ARG B O 1
ATOM 2285 N N . LEU B 1 137 ? 5.605 4.121 -13.125 1 97.88 137 LEU B N 1
ATOM 2286 C CA . LEU B 1 137 ? 4.988 2.85 -12.766 1 97.88 137 LEU B CA 1
ATOM 2287 C C . LEU B 1 137 ? 3.502 3.033 -12.469 1 97.88 137 LEU B C 1
ATOM 2289 O O . LEU B 1 137 ? 2.668 2.271 -12.969 1 97.88 137 LEU B O 1
ATOM 2293 N N . THR 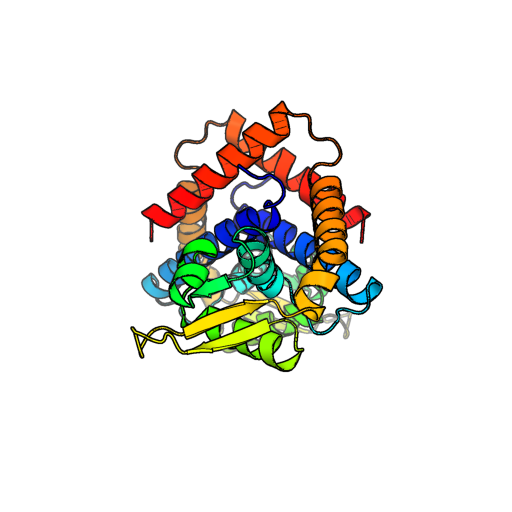B 1 138 ? 3.195 4.035 -11.711 1 96.94 138 THR B N 1
ATOM 2294 C CA . THR B 1 138 ? 1.809 4.324 -11.352 1 96.94 138 THR B CA 1
ATOM 2295 C C . THR B 1 138 ? 0.985 4.633 -12.602 1 96.94 138 THR B C 1
ATOM 2297 O O . THR B 1 138 ? -0.129 4.129 -12.758 1 96.94 138 THR B O 1
ATOM 2300 N N . ASP B 1 139 ? 1.518 5.383 -13.453 1 97.38 139 ASP B N 1
ATOM 2301 C CA . ASP B 1 139 ? 0.836 5.77 -14.688 1 97.38 139 ASP B CA 1
ATOM 2302 C C . ASP B 1 139 ? 0.597 4.555 -15.578 1 97.38 139 ASP B C 1
ATOM 2304 O O . ASP B 1 139 ? -0.425 4.477 -16.266 1 97.38 139 ASP B O 1
ATOM 2308 N N . ASN B 1 140 ? 1.552 3.703 -15.648 1 98.25 140 ASN B N 1
ATOM 2309 C CA . ASN B 1 140 ? 1.387 2.48 -16.422 1 98.25 140 ASN B CA 1
ATOM 2310 C C . ASN B 1 140 ? 0.143 1.707 -16 1 98.25 140 ASN B C 1
ATOM 2312 O O . ASN B 1 140 ? -0.622 1.237 -16.844 1 98.25 140 ASN B O 1
ATOM 2316 N N . PHE B 1 141 ? -0.029 1.604 -14.695 1 97.88 141 PHE B N 1
ATOM 2317 C CA . PHE B 1 141 ? -1.193 0.873 -14.211 1 97.88 141 PHE B CA 1
ATOM 2318 C C . PHE B 1 141 ? -2.467 1.686 -14.414 1 97.88 141 PHE B C 1
ATOM 2320 O O . PHE B 1 141 ? -3.529 1.127 -14.695 1 97.88 141 PHE B O 1
ATOM 2327 N N . THR B 1 142 ? -2.369 2.988 -14.266 1 95.38 142 THR B N 1
ATOM 2328 C CA . THR B 1 142 ? -3.518 3.852 -14.516 1 95.38 142 THR B CA 1
ATOM 2329 C C . THR B 1 142 ? -4.008 3.693 -15.953 1 95.38 142 THR B C 1
ATOM 2331 O O . THR B 1 142 ? -5.211 3.578 -16.188 1 95.38 142 THR B O 1
ATOM 2334 N N . SER B 1 143 ? -3.119 3.574 -16.844 1 96.12 143 SER B N 1
ATOM 2335 C CA . SER B 1 143 ? -3.443 3.438 -18.25 1 96.12 143 SER B CA 1
ATOM 2336 C C . SER B 1 143 ? -3.988 2.047 -18.562 1 96.12 143 SER B C 1
ATOM 2338 O O . SER B 1 143 ? -4.777 1.878 -19.5 1 96.12 143 SER B O 1
ATOM 2340 N N . ALA B 1 144 ? -3.529 1.099 -17.812 1 96.19 144 ALA B N 1
ATOM 2341 C CA . ALA B 1 144 ? -3.902 -0.287 -18.078 1 96.19 144 ALA B CA 1
ATOM 2342 C C . ALA B 1 144 ? -5.262 -0.618 -17.469 1 96.19 144 ALA B C 1
ATOM 2344 O O . ALA B 1 144 ? -5.859 -1.649 -17.797 1 96.19 144 ALA B O 1
ATOM 2345 N N . LEU B 1 145 ? -5.762 0.186 -16.547 1 92.19 145 LEU B N 1
ATOM 2346 C CA . LEU B 1 145 ? -7.043 -0.028 -15.875 1 92.19 145 LEU B CA 1
ATOM 2347 C C . LEU B 1 145 ? -8.18 0.639 -16.656 1 92.19 145 LEU B C 1
ATOM 2349 O O . LEU B 1 145 ? -9.289 0.108 -16.719 1 92.19 145 LEU B O 1
#

Sequence (290 aa):
MNDKYIVYFMSRARKKMINFIEKKLIENNLDGIIPSHGNILTALYENNGKLTMKEIAQITRKDKSTITPLINKLLQLGYITKEKHETDKRSTYILLTSQGYQLKETYEKISSEVSATAYKGFSPEEKAQFLTLLKRLTDNFTSALMNDKYIVYFMSRARKKMINFIEKKLIENNLDGIIPSHGNILTALYENNGKLTMKEIAQITRKDKSTITPLINKLLQLGYITKEKHETDKRSTYILLTSQGYQLKETYEKISSEVSATAYKGFSPEEKAQFLTLLKRLTDNFTSAL

Radius of gyration: 21.61 Å; Cα contacts (8 Å, |Δi|>4): 308; chains: 2; bounding box: 48×67×42 Å

Organism: Acetobacterium woodii (strain ATCC 29683 / DSM 1030 / JCM 2381 / KCTC 1655 / WB1) (NCBI:txid931626)

Secondary structure (DSSP, 8-state):
--GGGHHHHHHHHHHHHHHHHHHHHHHTT-TT--HHHHHHHHHHHHTTTEEEHHHHHHHHT--HHHHHHHHHHHHHHTSEEEEE-SS-TT-EEEEE-HHHHHHHHHHHHHHHHHHHHHTTT--HHHHHHHHHHHHHHHHHHHHH-/--GGGHHHHHHHHHHHHHHHHHHHHHHTT-TT--HHHHHHHHHHHTTTTEEEHHHHHHHHT--HHHHHHHHHHHHHHTSEEEEE-SS-TT-EEEEE-HHHHHHHHHHHHHHHHHHHHHTTT--HHHHHHHHHHHHHHHHHHHHH-

Solvent-accessible surface area (backbone atoms only — not comparable to full-atom values): 15731 Å² total; per-residue (Å²): 129,71,65,71,39,52,66,56,54,46,51,52,32,44,49,40,51,50,52,48,50,53,50,52,29,45,77,66,74,37,73,89,60,54,73,72,47,49,53,53,50,48,52,26,68,76,43,82,30,52,40,37,62,66,52,50,25,62,73,65,71,43,52,64,84,60,45,48,62,49,50,53,51,37,42,73,71,46,31,31,46,78,40,77,33,89,83,43,82,84,40,44,33,38,30,55,29,76,60,31,56,65,43,45,60,58,51,50,50,50,40,49,52,49,38,51,39,48,46,60,91,50,50,75,65,54,49,54,49,45,53,52,51,51,49,50,28,33,48,39,36,59,72,72,103,128,71,66,71,39,51,66,55,55,47,49,51,32,44,48,40,51,50,52,48,50,52,51,53,30,45,76,67,73,36,74,87,59,54,74,72,47,49,53,54,49,48,53,25,66,75,43,82,30,51,40,37,61,66,52,50,26,62,74,65,71,43,52,64,84,62,46,50,62,49,50,53,50,36,41,73,72,48,31,31,46,78,41,76,34,88,84,43,84,87,42,45,33,38,30,56,30,76,59,30,56,65,43,44,61,58,51,49,51,51,41,51,51,49,39,52,39,48,44,60,92,51,48,76,65,53,48,53,49,46,52,52,52,51,49,51,28,33,47,38,37,60,72,71,101

Foldseek 3Di:
DPVVCVVVVVVVVVVVLQVLLCVLCVVVVNNLAGVLLLLLLVQCVVVVFKDKLVVSCVSSVHDSVVVVVSLVSCVVVVQWDWDQDPVDNPIIMIGGDPNVVVCVVSSVVSVVVSVCVVQPVPDPVNVVVVVVVVVVVVVVVVVVD/DPVVCVVVVVVVVVVVLQVLLCVLCVVVVNNLAGVLLLLLLVQCVVVVFKDKLVVSCVSSVHDSVVVVVSLVSCVVVVQWDWDQDPVDNPIIMIGGDPNVVVCVVSSVVSVVVSVCVVQPVPDPVNVVVVVVVVVVVVVVVVVVD

pLDDT: mean 91.63, std 8.22, range [46.38, 98.31]

Nearest PDB structures (foldseek):
  6pco-assembly2_C  TM=8.571E-01  e=7.386E-08  Bordetella bronchiseptica
  3q5f-assembly1_B  TM=9.326E-01  e=3.030E-07  Salmonella enterica subsp. enterica serovar Typhimurium
  7kua-assembly1_A-2  TM=8.123E-01  e=6.927E-08  Pseudomonas putida
  5e1z-assembly1_B  TM=8.912E-01  e=6.977E-07  Dehalococcoides mccartyi BTF08
  7kfq-assembly1_A  TM=7.164E-01  e=3.254E-06  Variovorax paradoxus